Protein AF-A0A961B075-F1 (afdb_monomer_lite)

Radius of gyration: 31.81 Å; chains: 1; bounding box: 56×93×74 Å

Sequence (234 aa):
MLAILAPRIAFAIPAALDPLTVLEKNCVSCHNAKDHKGDVVLDRAPVAVETPKAIVEAISGAEPEMPKDRAPLSAAEVAALAAWVKDGAKIPAGRVLEDRHVPGLDWWSLKPIPTQQGMVPDPTL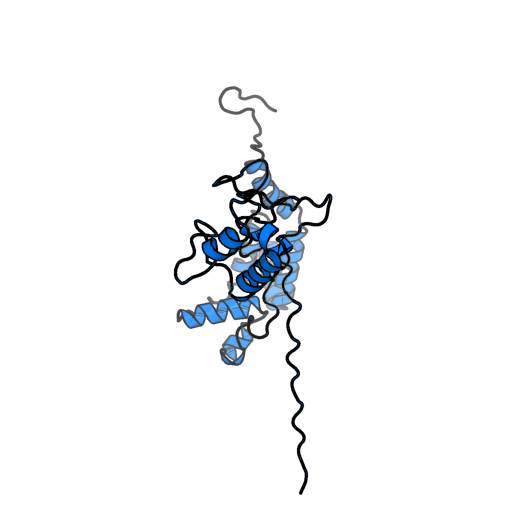FNETEKGWVRNEIDAFILAKLKEKGLKPSPEAKPRVLARRLFFDLTGLPPSPERLAAFEKARAADPEGAYRALVEELLESPGYGEHWARHWLDVARYGETHGYDKDKPR

Structure (mmCIF, N/CA/C/O backbone):
data_AF-A0A961B075-F1
#
_entry.id   AF-A0A961B075-F1
#
loop_
_atom_site.group_PDB
_atom_site.id
_atom_site.type_symbol
_atom_site.label_atom_id
_atom_site.label_alt_id
_atom_site.label_comp_id
_atom_site.label_asym_id
_atom_site.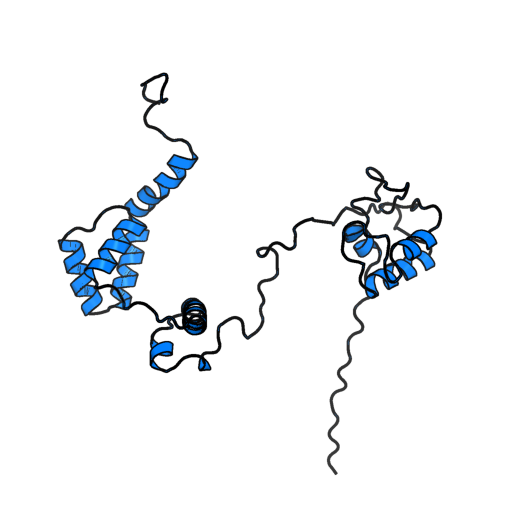label_entity_id
_atom_site.label_seq_id
_atom_site.pdbx_PDB_ins_code
_atom_site.Cartn_x
_atom_site.Cartn_y
_atom_site.Cartn_z
_atom_site.occupancy
_atom_site.B_iso_or_equiv
_atom_site.auth_seq_id
_atom_site.auth_comp_id
_atom_site.auth_asym_id
_atom_site.auth_atom_id
_atom_site.pdbx_PDB_model_num
ATOM 1 N N . MET A 1 1 ? 3.366 -53.362 25.417 1.00 40.59 1 MET A N 1
ATOM 2 C CA . MET A 1 1 ? 2.356 -52.281 25.409 1.00 40.59 1 MET A CA 1
ATOM 3 C C . MET A 1 1 ? 3.087 -50.973 25.650 1.00 40.59 1 MET A C 1
ATOM 5 O O . MET A 1 1 ? 3.620 -50.804 26.737 1.00 40.59 1 MET A O 1
ATOM 9 N N . LEU A 1 2 ? 3.191 -50.104 24.642 1.00 35.50 2 LEU A N 1
ATOM 10 C CA . LEU A 1 2 ? 3.838 -48.797 24.779 1.00 35.50 2 LEU A CA 1
ATOM 11 C C . LEU A 1 2 ? 2.734 -47.743 24.933 1.00 35.50 2 LEU A C 1
ATOM 13 O O . LEU A 1 2 ? 1.942 -47.550 24.013 1.00 35.50 2 LEU A O 1
ATOM 17 N N . ALA A 1 3 ? 2.624 -47.127 26.110 1.00 37.16 3 ALA A N 1
ATOM 18 C CA . ALA A 1 3 ? 1.585 -46.139 26.382 1.00 37.16 3 ALA A CA 1
ATOM 19 C C . ALA A 1 3 ? 2.000 -44.771 25.822 1.00 37.16 3 ALA A C 1
ATOM 21 O O . ALA A 1 3 ? 2.900 -44.122 26.353 1.00 37.16 3 ALA A O 1
ATOM 22 N N . ILE A 1 4 ? 1.339 -44.332 24.750 1.00 40.78 4 ILE A N 1
ATOM 23 C CA . ILE A 1 4 ? 1.519 -42.988 24.194 1.00 40.78 4 ILE A CA 1
ATOM 24 C C . ILE A 1 4 ? 0.755 -42.005 25.088 1.00 40.78 4 ILE A C 1
ATOM 26 O O . ILE A 1 4 ? -0.468 -41.899 25.006 1.00 40.78 4 ILE A O 1
ATOM 30 N N . LEU A 1 5 ? 1.473 -41.282 25.951 1.00 42.19 5 LEU A N 1
ATOM 31 C CA . LEU A 1 5 ? 0.917 -40.120 26.644 1.00 42.19 5 LEU A CA 1
ATOM 32 C C . LEU A 1 5 ? 0.761 -38.970 25.646 1.00 42.19 5 LEU A C 1
ATOM 34 O O . LEU A 1 5 ? 1.733 -38.305 25.291 1.00 42.19 5 LEU A O 1
ATOM 38 N N . ALA A 1 6 ? -0.473 -38.722 25.209 1.00 34.22 6 ALA A N 1
ATOM 39 C CA . ALA A 1 6 ? -0.805 -37.498 24.493 1.00 34.22 6 ALA A CA 1
ATOM 40 C C . ALA A 1 6 ? -0.576 -36.280 25.413 1.00 34.22 6 ALA A C 1
ATOM 42 O O . ALA A 1 6 ? -0.986 -36.317 26.581 1.00 34.22 6 ALA A O 1
ATOM 43 N N . PRO A 1 7 ? 0.051 -35.193 24.927 1.00 37.66 7 PRO A N 1
ATOM 44 C CA . PRO A 1 7 ? 0.238 -33.997 25.731 1.00 37.66 7 PRO A CA 1
ATOM 45 C C . PRO A 1 7 ? -1.126 -33.373 26.036 1.00 37.66 7 PRO A C 1
ATOM 47 O O . PRO A 1 7 ? -1.906 -33.071 25.131 1.00 37.66 7 PRO A O 1
ATOM 50 N N . ARG A 1 8 ? -1.416 -33.146 27.321 1.00 38.81 8 ARG A N 1
ATOM 51 C CA . ARG A 1 8 ? -2.551 -32.308 27.717 1.00 38.81 8 ARG A CA 1
ATOM 52 C C . ARG A 1 8 ? -2.262 -30.879 27.270 1.00 38.81 8 ARG A C 1
ATOM 54 O O . ARG A 1 8 ? -1.499 -30.175 27.926 1.00 38.81 8 ARG A O 1
ATOM 61 N N . ILE A 1 9 ? -2.892 -30.458 26.175 1.00 38.84 9 ILE A N 1
ATOM 62 C CA . ILE A 1 9 ? -2.972 -29.048 25.793 1.00 38.84 9 ILE A CA 1
ATOM 63 C C . ILE A 1 9 ? -3.778 -28.345 26.886 1.00 38.84 9 ILE A C 1
ATOM 65 O O . ILE A 1 9 ? -5.008 -28.395 26.911 1.00 38.84 9 ILE A O 1
ATOM 69 N N . ALA A 1 10 ? -3.070 -27.733 27.830 1.00 37.66 10 ALA A N 1
ATOM 70 C CA . ALA A 1 10 ? -3.670 -26.818 28.778 1.00 37.66 10 ALA A CA 1
ATOM 71 C C . ALA A 1 10 ? -4.045 -25.549 28.010 1.00 37.66 10 ALA A C 1
ATOM 73 O O . ALA A 1 10 ? -3.188 -24.716 27.718 1.00 37.66 10 ALA A O 1
ATOM 74 N N . PHE A 1 11 ? -5.327 -25.408 27.668 1.00 35.66 11 PHE A N 1
ATOM 75 C CA . PHE A 1 11 ? -5.865 -24.108 27.290 1.00 35.66 11 PHE A CA 1
ATOM 76 C C . PHE A 1 11 ? -5.657 -23.170 28.477 1.00 35.66 11 PHE A C 1
ATOM 78 O O . PHE A 1 11 ? -6.286 -23.336 29.524 1.00 35.66 11 PHE A O 1
ATOM 85 N N . ALA A 1 12 ? -4.741 -22.214 28.327 1.00 36.47 12 ALA A N 1
ATOM 86 C CA . ALA A 1 12 ? -4.611 -21.128 29.279 1.00 36.47 12 ALA A CA 1
ATOM 87 C C . ALA A 1 12 ? -5.961 -20.408 29.336 1.00 36.47 12 ALA A C 1
ATOM 89 O O . ALA A 1 12 ? -6.460 -19.942 28.310 1.00 36.47 12 ALA A O 1
ATOM 90 N N . ILE A 1 13 ? -6.559 -20.346 30.528 1.00 38.72 13 ILE A N 1
ATOM 91 C CA . ILE A 1 13 ? -7.738 -19.512 30.759 1.00 38.72 13 ILE A CA 1
ATOM 92 C C . ILE A 1 13 ? -7.307 -18.084 30.393 1.00 38.72 13 ILE A C 1
ATOM 94 O O . ILE A 1 13 ? -6.326 -17.608 30.975 1.00 38.72 13 ILE A O 1
ATOM 98 N N . PRO A 1 14 ? -7.954 -17.416 29.418 1.00 46.53 14 PRO A N 1
ATOM 99 C CA . PRO A 1 14 ? -7.592 -16.048 29.082 1.00 46.53 14 PRO A CA 1
ATOM 100 C C . PRO A 1 14 ? -7.738 -15.192 30.340 1.00 46.53 14 PRO A C 1
ATOM 102 O O . PRO A 1 14 ? -8.704 -15.351 31.090 1.00 46.53 14 PRO A O 1
ATOM 105 N N . ALA A 1 15 ? -6.762 -14.315 30.587 1.00 56.81 15 ALA A N 1
ATOM 106 C CA . ALA A 1 15 ? -6.818 -13.399 31.719 1.00 56.81 15 ALA A CA 1
ATOM 107 C C . ALA A 1 15 ? -8.167 -12.666 31.708 1.00 56.81 15 ALA A C 1
ATOM 109 O O . ALA A 1 15 ? -8.611 -12.215 30.649 1.00 56.81 15 ALA A O 1
ATOM 110 N N . ALA A 1 16 ? -8.829 -12.598 32.867 1.00 66.31 16 ALA A N 1
ATOM 111 C CA . ALA A 1 16 ? -10.152 -11.995 32.972 1.00 66.31 16 ALA A CA 1
ATOM 112 C C . ALA A 1 16 ? -10.123 -10.575 32.386 1.00 66.31 16 ALA A C 1
ATOM 114 O O . ALA A 1 16 ? -9.251 -9.779 32.740 1.00 66.31 16 ALA A O 1
ATOM 115 N N . LEU A 1 17 ? -11.047 -10.285 31.465 1.00 85.12 17 LEU A N 1
ATOM 116 C CA . LEU A 1 17 ? -11.136 -8.977 30.819 1.00 85.12 17 LEU A CA 1
ATOM 117 C C . LEU A 1 17 ? -11.321 -7.893 31.885 1.00 85.12 17 LEU A C 1
ATOM 119 O O . LEU A 1 17 ? -12.217 -8.000 32.720 1.00 85.12 17 LEU A O 1
ATOM 123 N N . ASP A 1 18 ? -10.487 -6.852 31.844 1.00 91.88 18 ASP A N 1
ATOM 124 C CA . ASP A 1 18 ? -10.630 -5.705 32.741 1.00 91.88 18 ASP A CA 1
ATOM 125 C C . ASP A 1 18 ? -11.941 -4.961 32.420 1.00 91.88 18 ASP A C 1
ATOM 127 O O . ASP A 1 18 ? -12.049 -4.383 31.331 1.00 91.88 18 ASP A O 1
ATOM 131 N N . PRO A 1 19 ? -12.923 -4.924 33.340 1.00 93.88 19 PRO A N 1
ATOM 132 C CA . PRO A 1 19 ? -14.201 -4.257 33.109 1.00 93.88 19 PRO A CA 1
ATOM 133 C C . PRO A 1 19 ? -14.028 -2.758 32.838 1.00 93.88 19 PRO A C 1
ATOM 135 O O . PRO A 1 19 ? -14.792 -2.190 32.062 1.00 93.88 19 PRO A O 1
ATOM 138 N N . LEU A 1 20 ? -13.002 -2.112 33.405 1.00 94.62 20 LEU A N 1
ATOM 139 C CA . LEU A 1 20 ? -12.764 -0.683 33.197 1.00 94.62 20 LEU A CA 1
ATOM 140 C C . LEU A 1 20 ? -12.276 -0.406 31.768 1.00 94.62 20 LEU A C 1
ATOM 142 O O . LEU A 1 20 ? -12.746 0.535 31.137 1.00 94.62 20 LEU A O 1
ATOM 146 N N . THR A 1 21 ? -11.436 -1.278 31.207 1.00 93.38 21 THR A N 1
ATOM 147 C CA . THR A 1 21 ? -11.068 -1.253 29.781 1.00 93.38 21 THR A CA 1
ATOM 148 C C . THR A 1 21 ? -12.278 -1.486 28.859 1.00 93.38 21 THR A C 1
ATOM 150 O O . THR A 1 21 ? -12.326 -0.917 27.766 1.00 93.38 21 THR A O 1
ATOM 153 N N . VAL A 1 22 ? -13.269 -2.291 29.268 1.00 93.94 22 VAL A N 1
ATOM 154 C CA . VAL A 1 22 ? -14.526 -2.454 28.505 1.00 93.94 22 VAL A CA 1
ATOM 155 C C . VAL A 1 22 ? -15.334 -1.152 28.518 1.00 93.94 22 VAL A C 1
ATOM 157 O O . VAL A 1 22 ? -15.780 -0.714 27.458 1.00 93.94 22 VAL A O 1
ATOM 160 N N . LEU A 1 23 ? -15.462 -0.488 29.675 1.00 94.62 23 LEU A N 1
ATOM 161 C CA . LEU A 1 23 ? -16.125 0.819 29.786 1.00 94.62 23 LEU A CA 1
ATOM 162 C C . LEU A 1 23 ? -15.437 1.889 28.922 1.00 94.62 23 LEU A C 1
ATOM 164 O O . LEU A 1 23 ? -16.114 2.572 28.155 1.00 94.62 23 LEU A O 1
ATOM 168 N N . GLU A 1 24 ? -14.107 2.003 28.996 1.00 93.50 24 GLU A N 1
ATOM 169 C CA . GLU A 1 24 ? -13.304 2.962 28.215 1.00 93.50 24 GLU A CA 1
ATOM 170 C C . GLU A 1 24 ? -13.517 2.822 26.697 1.00 93.50 24 GLU A C 1
ATOM 172 O O . GLU A 1 24 ? -13.561 3.821 25.987 1.00 93.50 24 GLU A O 1
ATOM 177 N N . LYS A 1 25 ? -13.674 1.595 26.181 1.00 90.88 25 LYS A N 1
ATOM 178 C CA . LYS A 1 25 ? -13.873 1.330 24.741 1.00 90.88 25 LYS A CA 1
ATOM 179 C C . LYS A 1 25 ? -15.322 1.464 24.276 1.00 90.88 25 LYS A C 1
ATOM 181 O O . LYS A 1 25 ? -15.576 1.851 23.132 1.00 90.88 25 LYS A O 1
ATOM 186 N N . ASN A 1 26 ? -16.268 1.064 25.124 1.00 92.50 26 ASN A N 1
ATOM 187 C CA . ASN A 1 26 ? -17.645 0.812 24.705 1.00 92.50 26 ASN A CA 1
ATOM 188 C C . ASN A 1 26 ? -18.666 1.792 25.297 1.00 92.50 26 ASN A C 1
ATOM 190 O O . ASN A 1 26 ? -19.738 1.941 24.716 1.00 92.50 26 ASN A O 1
ATOM 194 N N . CYS A 1 27 ? -18.351 2.490 26.389 1.00 93.19 27 CYS A N 1
ATOM 195 C CA . CYS A 1 27 ? -19.331 3.276 27.144 1.00 93.19 27 CYS A CA 1
ATOM 196 C C . CYS A 1 27 ? -18.928 4.747 27.348 1.00 93.19 27 CYS A C 1
ATOM 198 O O . CYS A 1 27 ? -19.776 5.631 27.223 1.00 93.19 27 CYS A O 1
ATOM 200 N N . VAL A 1 28 ? -17.654 5.024 27.652 1.00 94.62 28 VAL A N 1
ATOM 201 C CA . VAL A 1 28 ? -17.194 6.358 28.091 1.00 94.62 28 VAL A CA 1
ATOM 202 C C . VAL A 1 28 ? -17.427 7.449 27.038 1.00 94.62 28 VAL A C 1
ATOM 204 O O . VAL A 1 28 ? -17.738 8.572 27.421 1.00 94.62 28 VAL A O 1
ATOM 207 N N . SER A 1 29 ? -17.430 7.134 25.740 1.00 91.69 29 SER A N 1
ATOM 208 C CA . SER A 1 29 ? -17.766 8.077 24.657 1.00 91.69 29 SER A CA 1
ATOM 209 C C . SER A 1 29 ? -19.137 8.765 24.783 1.00 91.69 29 SER A C 1
ATOM 211 O O . SER A 1 29 ? -19.362 9.801 24.164 1.00 91.69 29 SER A O 1
ATOM 213 N N . CYS A 1 30 ? -20.084 8.187 25.532 1.00 92.88 30 CYS A N 1
ATOM 214 C CA . CYS A 1 30 ? -21.467 8.678 25.672 1.00 92.88 30 CYS A CA 1
ATOM 215 C C . CYS A 1 30 ? -21.998 8.687 27.116 1.00 92.88 30 CYS A C 1
ATOM 217 O O . CYS A 1 30 ? -23.134 9.107 27.339 1.00 92.88 30 CYS A O 1
ATOM 219 N N . HIS A 1 31 ? -21.203 8.193 28.067 1.00 94.31 31 HIS A N 1
ATOM 220 C CA . HIS A 1 31 ? -21.554 8.063 29.481 1.00 94.31 31 HIS A CA 1
ATOM 221 C C . HIS A 1 31 ? -20.410 8.574 30.367 1.00 94.31 31 HIS A C 1
ATOM 223 O O . HIS A 1 31 ? -19.833 7.846 31.177 1.00 94.31 31 HIS A O 1
ATOM 229 N N . ASN A 1 32 ? -20.046 9.838 30.175 1.00 93.75 32 ASN A N 1
ATOM 230 C CA . ASN A 1 32 ? -19.016 10.553 30.926 1.00 93.75 32 ASN A CA 1
ATOM 231 C C . ASN A 1 32 ? -19.589 11.857 31.504 1.00 93.75 32 ASN A C 1
ATOM 233 O O . ASN A 1 32 ? -20.681 12.281 31.141 1.00 93.75 32 ASN A O 1
ATOM 237 N N . ALA A 1 33 ? -18.858 12.545 32.383 1.00 93.31 33 ALA A N 1
ATOM 238 C CA . ALA A 1 33 ? -19.400 13.750 33.027 1.00 93.31 33 ALA A CA 1
ATOM 239 C C . ALA A 1 33 ? -19.676 14.947 32.084 1.00 93.31 33 ALA A C 1
ATOM 241 O O . ALA A 1 33 ? -20.296 15.915 32.519 1.00 93.31 33 ALA A O 1
ATOM 242 N N . LYS A 1 34 ? -19.222 14.923 30.820 1.00 92.44 34 LYS A N 1
ATOM 243 C CA . LYS A 1 34 ? -19.530 15.952 29.805 1.00 92.44 34 LYS A CA 1
ATOM 244 C C . LYS A 1 34 ? -20.709 15.551 28.914 1.00 92.44 34 LYS A C 1
ATOM 246 O O . LYS A 1 34 ? -21.584 16.376 28.685 1.00 92.44 34 LYS A O 1
ATOM 251 N N . ASP A 1 35 ? -20.725 14.308 28.435 1.00 89.69 35 ASP A N 1
ATOM 252 C CA . ASP A 1 35 ? -21.813 13.701 27.655 1.00 89.69 35 ASP A CA 1
ATOM 253 C C . ASP A 1 35 ? -22.345 12.490 28.437 1.00 89.69 35 ASP A C 1
ATOM 255 O O . ASP A 1 35 ? -21.719 11.430 28.446 1.00 89.69 35 ASP A O 1
ATOM 259 N N . HIS A 1 36 ? -23.450 12.694 29.158 1.00 91.56 36 HIS A N 1
ATOM 260 C CA . HIS A 1 36 ? -24.060 11.755 30.109 1.00 91.56 36 HIS A CA 1
ATOM 261 C C . HIS A 1 36 ? -25.434 11.298 29.607 1.00 91.56 36 HIS A C 1
ATOM 263 O O . HIS A 1 36 ? -26.477 11.626 30.173 1.00 91.56 36 HIS A O 1
ATOM 269 N N . LYS A 1 37 ? -25.459 10.568 28.486 1.00 90.62 37 LYS A N 1
ATOM 270 C CA . LYS A 1 37 ? -26.718 10.146 27.856 1.00 90.62 37 LYS A CA 1
ATOM 271 C C . LYS A 1 37 ? -27.514 9.239 28.794 1.00 90.62 37 LYS A C 1
ATOM 273 O O . LYS A 1 37 ? -26.961 8.306 29.373 1.00 90.62 37 LYS A O 1
ATOM 278 N N . GLY A 1 38 ? -28.812 9.519 28.929 1.00 88.62 38 GLY A N 1
ATOM 279 C CA . GLY A 1 38 ? -29.700 8.809 29.857 1.00 88.62 38 GLY A CA 1
ATOM 280 C C . GLY A 1 38 ? -29.372 9.039 31.337 1.00 88.62 38 GLY A C 1
ATOM 281 O O . GLY A 1 38 ? -29.648 8.160 32.141 1.00 88.62 38 GLY A O 1
ATOM 282 N N . ASP A 1 39 ? -28.736 10.166 31.677 1.00 92.00 39 ASP A N 1
ATOM 283 C CA . ASP A 1 39 ? -28.299 10.528 33.037 1.00 92.00 39 ASP A CA 1
ATOM 284 C C . ASP A 1 39 ? -27.291 9.540 33.664 1.00 92.00 39 ASP A C 1
ATOM 286 O O . ASP A 1 39 ? -27.128 9.458 34.883 1.00 92.00 39 ASP A O 1
ATOM 290 N N . VAL A 1 40 ? -26.564 8.808 32.810 1.00 94.06 40 VAL A N 1
ATOM 291 C CA . VAL A 1 40 ? -25.576 7.795 33.199 1.00 94.06 40 VAL A CA 1
ATOM 292 C C . VAL A 1 40 ? -24.141 8.317 33.046 1.00 94.06 40 VAL A C 1
ATOM 294 O O . VAL A 1 40 ? -23.723 8.722 31.958 1.00 94.06 40 VAL A O 1
ATOM 297 N N . VAL A 1 41 ? -23.362 8.246 34.133 1.00 94.75 41 VAL A N 1
ATOM 298 C CA . VAL A 1 41 ? -21.937 8.620 34.204 1.00 94.75 41 VAL A CA 1
ATOM 299 C C . VAL A 1 41 ? -21.114 7.428 34.692 1.00 94.75 41 VAL A C 1
ATOM 301 O O . VAL A 1 41 ? -21.194 7.035 35.856 1.00 94.75 41 VAL A O 1
ATOM 304 N N . LEU A 1 42 ? -20.294 6.874 33.800 1.00 94.94 42 LEU A N 1
ATOM 305 C CA . LEU A 1 42 ? -19.468 5.680 34.018 1.00 94.94 42 LEU A CA 1
ATOM 306 C C . LEU A 1 42 ? -17.960 5.996 34.029 1.00 94.94 42 LEU A C 1
ATOM 308 O O . LEU A 1 42 ? -17.151 5.093 34.220 1.00 94.94 42 LEU A O 1
ATOM 312 N N . ASP A 1 43 ? -17.559 7.256 33.820 1.00 94.81 43 ASP A N 1
ATOM 313 C CA . ASP A 1 43 ? -16.151 7.653 33.668 1.00 94.81 43 ASP A CA 1
ATOM 314 C C . ASP A 1 43 ? -15.398 7.889 34.990 1.00 94.81 43 ASP A C 1
ATOM 316 O O . ASP A 1 43 ? -14.195 8.138 34.970 1.00 94.81 43 ASP A O 1
ATOM 320 N N . ARG A 1 44 ? -16.065 7.844 36.148 1.00 93.31 44 ARG A N 1
ATOM 321 C CA . ARG A 1 44 ? -15.472 8.194 37.452 1.00 93.31 44 ARG A CA 1
ATOM 322 C C . ARG A 1 44 ? -16.220 7.576 38.629 1.00 93.31 44 ARG A C 1
ATOM 324 O O . ARG A 1 44 ? -17.366 7.161 38.500 1.00 93.31 44 ARG A O 1
ATOM 331 N N . ALA A 1 45 ? -15.579 7.567 39.796 1.00 90.81 45 ALA A N 1
ATOM 332 C CA . ALA A 1 45 ? -16.233 7.250 41.064 1.00 90.81 45 ALA A CA 1
ATOM 333 C C . ALA A 1 45 ? -16.870 8.505 41.714 1.00 90.81 45 ALA A C 1
ATOM 335 O O . ALA A 1 45 ? -16.231 9.560 41.708 1.00 90.81 45 ALA A O 1
ATOM 336 N N . PRO A 1 46 ? -18.053 8.392 42.353 1.00 89.75 46 PRO A N 1
ATOM 337 C CA . PRO A 1 46 ? -18.985 7.271 42.243 1.00 89.75 46 PRO A CA 1
ATOM 338 C C . PRO A 1 46 ? -19.612 7.223 40.842 1.00 89.75 46 PRO A C 1
ATOM 340 O O . PRO A 1 46 ? -19.844 8.259 40.224 1.00 89.75 46 PRO A O 1
ATOM 343 N N . VAL A 1 47 ? -19.905 6.012 40.369 1.00 90.94 47 VAL A N 1
ATOM 344 C CA . VAL A 1 47 ? -20.671 5.799 39.136 1.00 90.94 47 VAL A CA 1
ATOM 345 C C . VAL A 1 47 ? -22.095 6.323 39.348 1.00 90.94 47 VAL A C 1
ATOM 347 O O . VAL A 1 47 ? -22.733 5.952 40.335 1.00 90.94 47 VAL A O 1
ATOM 350 N N . ALA A 1 48 ? -22.595 7.165 38.441 1.00 90.44 48 ALA A N 1
ATOM 351 C CA . ALA A 1 48 ? -23.968 7.665 38.489 1.00 90.44 48 ALA A CA 1
ATOM 352 C C . ALA A 1 48 ? -24.844 6.851 37.530 1.00 90.44 48 ALA A C 1
ATOM 354 O O . ALA A 1 48 ? -24.671 6.914 36.315 1.00 90.44 48 ALA A O 1
ATOM 355 N N . VAL A 1 49 ? -25.750 6.061 38.101 1.00 87.19 49 VAL A N 1
ATOM 356 C CA . VAL A 1 49 ? -26.765 5.235 37.431 1.00 87.19 49 VAL A CA 1
ATOM 357 C C . VAL A 1 49 ? -27.949 5.080 38.383 1.00 87.19 49 VAL A C 1
ATOM 359 O O . VAL A 1 49 ? -27.746 5.094 39.597 1.00 87.19 49 VAL A O 1
ATOM 362 N N . GLU A 1 50 ? -29.164 4.877 37.865 1.00 82.38 50 GLU A N 1
ATOM 363 C CA . GLU A 1 50 ? -30.344 4.608 38.707 1.00 82.38 50 GLU A CA 1
ATOM 364 C C . GLU A 1 50 ? -30.131 3.360 39.582 1.00 82.38 50 GLU A C 1
ATOM 366 O O . GLU A 1 50 ? -30.302 3.397 40.800 1.00 82.38 50 GLU A O 1
ATOM 371 N N . THR A 1 51 ? -29.662 2.265 38.973 1.00 85.00 51 THR A N 1
ATOM 372 C CA . THR A 1 51 ? -29.096 1.123 39.698 1.00 85.00 51 THR A CA 1
ATOM 373 C C . THR A 1 51 ? -27.888 0.558 38.942 1.00 85.00 51 THR A C 1
ATOM 375 O O . THR A 1 51 ? -27.898 0.530 37.711 1.00 85.00 51 THR A O 1
ATOM 378 N N . PRO A 1 52 ? -26.864 0.013 39.629 1.00 83.94 52 PRO A N 1
ATOM 379 C CA . PRO A 1 52 ? -25.782 -0.719 38.964 1.00 83.94 52 PRO A CA 1
ATOM 380 C C . PRO A 1 52 ? -26.273 -1.905 38.116 1.00 83.94 52 PRO A C 1
ATOM 382 O O . PRO A 1 52 ? -25.639 -2.260 37.127 1.00 83.94 52 PRO A O 1
ATOM 385 N N . LYS A 1 53 ? -27.422 -2.499 38.472 1.00 88.56 53 LYS A N 1
ATOM 386 C CA . LYS A 1 53 ? -28.049 -3.607 37.737 1.00 88.56 53 LYS A CA 1
ATOM 387 C C . LYS A 1 53 ? -28.536 -3.190 36.344 1.00 88.56 53 LYS A C 1
ATOM 389 O O . LYS A 1 53 ? -28.370 -3.978 35.416 1.00 88.56 53 LYS A O 1
ATOM 394 N N . ALA A 1 54 ? -29.015 -1.954 36.183 1.00 89.44 54 ALA A N 1
ATOM 395 C CA . ALA A 1 54 ? -29.468 -1.421 34.895 1.00 89.44 54 ALA A CA 1
ATOM 396 C C . ALA A 1 54 ? -28.365 -1.450 33.816 1.00 89.44 54 ALA A C 1
ATOM 398 O O . ALA A 1 54 ? -28.658 -1.669 32.645 1.00 89.44 54 ALA A O 1
ATOM 399 N N . ILE A 1 55 ? -27.086 -1.326 34.208 1.00 91.25 55 ILE A N 1
ATOM 400 C CA . ILE A 1 55 ? -25.942 -1.473 33.288 1.00 91.25 55 ILE A CA 1
ATOM 401 C C . ILE A 1 55 ? -25.938 -2.868 32.652 1.00 91.25 55 ILE A C 1
ATOM 403 O O . ILE A 1 55 ? -25.741 -2.995 31.448 1.00 91.25 55 ILE A O 1
ATOM 407 N N . VAL A 1 56 ? -26.157 -3.916 33.455 1.00 93.8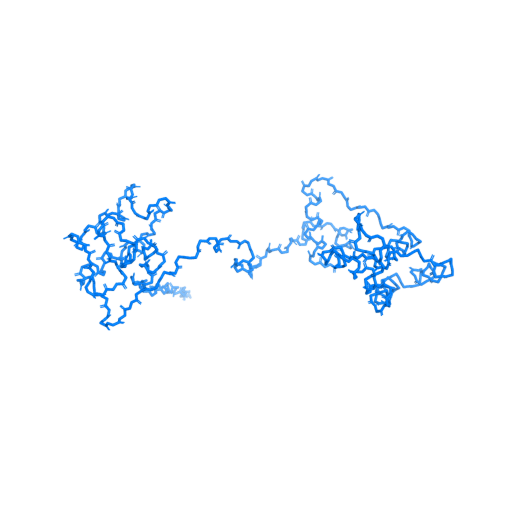8 56 VAL A N 1
ATOM 408 C CA . VAL A 1 56 ? -26.166 -5.309 32.981 1.00 93.88 56 VAL A CA 1
ATOM 409 C C . VAL A 1 56 ? -27.398 -5.578 32.123 1.00 93.88 56 VAL A C 1
ATOM 411 O O . VAL A 1 56 ? -27.294 -6.282 31.124 1.00 93.88 56 VAL A O 1
ATOM 414 N N . GLU A 1 57 ? -28.547 -5.010 32.487 1.00 93.50 57 GLU A N 1
ATOM 415 C CA . GLU A 1 57 ? -29.801 -5.159 31.741 1.00 93.50 57 GLU A CA 1
ATOM 416 C C . GLU A 1 57 ? -29.708 -4.523 30.348 1.00 93.50 57 GLU A C 1
ATOM 418 O O . GLU A 1 57 ? -30.050 -5.182 29.372 1.00 93.50 57 GLU A O 1
ATOM 423 N N . ALA A 1 58 ? -29.134 -3.322 30.230 1.00 92.88 58 ALA A N 1
ATOM 424 C CA . ALA A 1 58 ? -28.973 -2.633 28.948 1.00 92.88 58 ALA A CA 1
ATOM 425 C C . ALA A 1 58 ? -28.021 -3.345 27.961 1.00 92.88 58 ALA A C 1
ATOM 427 O O . ALA A 1 58 ? -28.189 -3.207 26.752 1.00 92.88 58 ALA A O 1
ATOM 428 N N . ILE A 1 59 ? -27.022 -4.095 28.447 1.00 95.00 59 ILE A N 1
ATOM 429 C CA . ILE A 1 59 ? -26.016 -4.783 27.604 1.00 95.00 59 ILE A CA 1
ATOM 430 C C . ILE A 1 59 ? -26.303 -6.275 27.368 1.00 95.00 59 ILE A C 1
ATOM 432 O O . ILE A 1 59 ? -25.508 -6.948 26.711 1.00 95.00 59 ILE A O 1
ATOM 436 N N . SER A 1 60 ? -27.384 -6.816 27.936 1.00 91.50 60 SER A N 1
ATOM 437 C CA . SER A 1 60 ? -27.693 -8.253 27.910 1.00 91.50 60 SER A CA 1
ATOM 438 C C . SER A 1 60 ? -28.980 -8.557 27.145 1.00 91.50 60 SER A C 1
ATOM 440 O O . SER A 1 60 ? -29.870 -7.724 27.033 1.00 91.50 60 SER A O 1
ATOM 442 N N . GLY A 1 61 ? -29.115 -9.801 26.683 1.00 89.56 61 GLY A N 1
ATOM 443 C CA . GLY A 1 61 ? -30.311 -10.294 25.994 1.00 89.56 61 GLY A CA 1
ATOM 444 C C . GLY A 1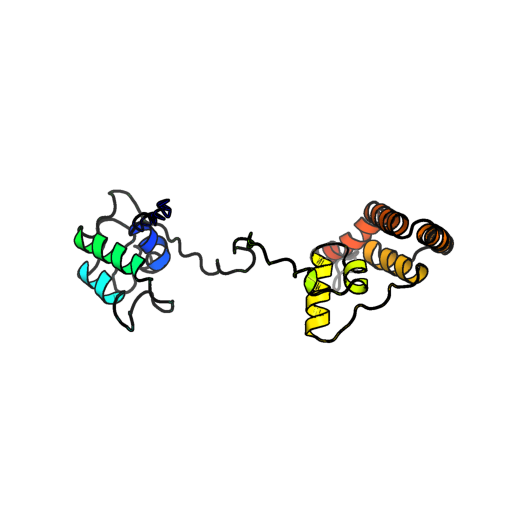 61 ? -30.054 -10.624 24.525 1.00 89.56 61 GLY A C 1
ATOM 445 O O . GLY A 1 61 ? -28.911 -10.651 24.075 1.00 89.56 61 GLY A O 1
ATOM 446 N N . ALA A 1 62 ? -31.127 -10.930 23.792 1.00 84.56 62 ALA A N 1
ATOM 447 C CA . ALA A 1 62 ? -31.057 -11.200 22.353 1.00 84.56 62 ALA A CA 1
ATOM 448 C C . ALA A 1 62 ? -30.906 -9.908 21.527 1.00 84.56 62 ALA A C 1
ATOM 450 O O . ALA A 1 62 ? -30.214 -9.906 20.513 1.00 84.56 62 ALA A O 1
ATOM 451 N N . GLU A 1 63 ? -31.517 -8.818 21.996 1.00 86.94 63 GLU A N 1
ATOM 452 C CA . GLU A 1 63 ? -31.454 -7.477 21.412 1.00 86.94 63 GLU A CA 1
ATOM 453 C C . GLU A 1 63 ? -31.102 -6.479 22.533 1.00 86.94 63 GLU A C 1
ATOM 455 O O . GLU A 1 63 ? -32.002 -5.914 23.152 1.00 86.94 63 GLU A O 1
ATOM 460 N N . PRO A 1 64 ? -29.811 -6.325 22.888 1.00 92.69 64 PRO A N 1
ATOM 461 C CA . PRO A 1 64 ? -29.398 -5.391 23.932 1.00 92.69 64 PRO A CA 1
ATOM 462 C C . PRO A 1 64 ? -29.516 -3.937 23.455 1.00 92.69 64 PRO A C 1
ATOM 464 O O . PRO A 1 64 ? -29.186 -3.613 22.314 1.00 92.69 64 PRO A O 1
ATOM 467 N N . GLU A 1 65 ? -29.940 -3.046 24.350 1.00 92.81 65 GLU A N 1
ATOM 468 C CA . GLU A 1 65 ? -30.093 -1.609 24.075 1.00 92.81 65 GLU A CA 1
ATOM 469 C C . GLU A 1 65 ? -28.745 -0.881 23.936 1.00 92.81 65 GLU A C 1
ATOM 471 O O . GLU A 1 65 ? -28.653 0.165 23.284 1.00 92.81 65 GLU A O 1
ATOM 476 N N . MET A 1 66 ? -27.692 -1.427 24.555 1.00 92.62 66 MET A N 1
ATOM 477 C CA . MET A 1 66 ? -26.344 -0.869 24.578 1.00 92.62 66 MET A CA 1
ATOM 478 C C . MET A 1 66 ? -25.280 -1.896 24.145 1.00 92.62 66 MET A C 1
ATOM 480 O O . MET A 1 66 ? -25.341 -3.055 24.554 1.00 92.62 66 MET A O 1
ATOM 484 N N . PRO A 1 67 ? -24.250 -1.475 23.381 1.00 92.38 67 PRO A N 1
ATOM 485 C CA . PRO A 1 67 ? -23.948 -0.095 23.000 1.00 92.38 67 PRO A CA 1
ATOM 486 C C . PRO A 1 67 ? -24.781 0.368 21.795 1.00 92.38 67 PRO A C 1
ATOM 488 O O . PRO A 1 67 ? -24.786 -0.276 20.748 1.00 92.38 67 PRO A O 1
ATOM 491 N N . LYS A 1 68 ? -25.442 1.524 21.927 1.00 87.94 68 LYS A N 1
ATOM 492 C CA . LYS A 1 68 ? -26.320 2.066 20.884 1.00 87.94 68 LYS A CA 1
ATOM 493 C C . LYS A 1 68 ? -25.586 2.282 19.550 1.00 87.94 68 LYS A C 1
ATOM 495 O O . LYS A 1 68 ? -24.428 2.709 19.534 1.00 87.94 68 LYS A O 1
ATOM 500 N N . ASP A 1 69 ? -26.288 1.983 18.454 1.00 84.75 69 ASP A N 1
ATOM 501 C CA . ASP A 1 69 ? -25.839 2.093 17.056 1.00 84.75 69 ASP A CA 1
ATOM 502 C C . ASP A 1 69 ? -24.530 1.327 16.743 1.00 84.75 69 ASP A C 1
ATOM 504 O O . ASP A 1 69 ? -23.805 1.652 15.800 1.00 84.75 69 ASP A O 1
ATOM 508 N N . ARG A 1 70 ? -24.212 0.291 17.535 1.00 84.19 70 ARG A N 1
ATOM 509 C CA . ARG A 1 70 ? -23.020 -0.560 17.395 1.00 84.19 70 ARG A CA 1
ATOM 510 C C . ARG A 1 70 ? -23.358 -2.038 17.598 1.00 84.19 70 ARG A C 1
ATOM 512 O O . ARG A 1 70 ? -24.467 -2.399 17.978 1.00 84.19 70 ARG A O 1
ATOM 519 N N . ALA A 1 71 ? -22.388 -2.905 17.310 1.00 88.81 71 ALA A N 1
ATOM 520 C CA . ALA A 1 71 ? -22.513 -4.331 17.584 1.00 88.81 71 ALA A CA 1
ATOM 521 C C . ALA A 1 71 ? -22.651 -4.594 19.103 1.00 88.81 71 ALA A C 1
ATOM 523 O O . ALA A 1 71 ? -21.975 -3.918 19.887 1.00 88.81 71 ALA A O 1
ATOM 524 N N . PRO A 1 72 ? -23.465 -5.586 19.516 1.00 93.94 72 PRO A N 1
ATOM 525 C CA . PRO A 1 72 ? -23.516 -6.062 20.895 1.00 93.94 72 PRO A CA 1
ATOM 526 C C . PRO A 1 72 ? -22.138 -6.418 21.461 1.00 93.94 72 PRO A C 1
ATOM 528 O O . PRO A 1 72 ? -21.259 -6.894 20.737 1.00 93.94 72 PRO A O 1
ATOM 531 N N . LEU A 1 73 ? -21.975 -6.246 22.775 1.00 93.69 73 LEU A N 1
ATOM 532 C CA . LEU A 1 73 ? -20.784 -6.714 23.485 1.00 93.69 73 LEU A CA 1
ATOM 533 C C . LEU A 1 73 ? -20.646 -8.238 23.385 1.00 93.69 73 LEU A C 1
ATOM 535 O O . LEU A 1 73 ? -21.632 -8.977 23.372 1.00 93.69 73 LEU A O 1
ATOM 539 N N . SER A 1 74 ? -19.406 -8.728 23.380 1.00 93.88 74 SER A N 1
ATOM 540 C CA . SER A 1 74 ? -19.161 -10.167 23.465 1.00 93.88 74 SER A CA 1
ATOM 541 C C . SER A 1 74 ? -19.603 -10.725 24.824 1.00 93.88 74 SER A C 1
ATOM 543 O O . SER A 1 74 ? -19.556 -10.042 25.849 1.00 93.88 74 SER A O 1
ATOM 545 N N . ALA A 1 75 ? -19.963 -12.012 24.870 1.00 92.88 75 ALA A N 1
ATOM 546 C CA . ALA A 1 75 ? -20.379 -12.671 26.113 1.00 92.88 75 ALA A CA 1
ATOM 547 C C . ALA A 1 75 ? -19.329 -12.565 27.243 1.00 92.88 75 ALA A C 1
ATOM 549 O O . ALA A 1 75 ? -19.686 -12.540 28.420 1.00 92.88 75 ALA A O 1
ATOM 550 N N . ALA A 1 76 ? -18.040 -12.466 26.896 1.00 93.12 76 ALA A N 1
ATOM 551 C CA . ALA A 1 76 ? -16.955 -12.277 27.856 1.00 93.12 76 ALA A CA 1
ATOM 552 C C . ALA A 1 76 ? -16.905 -10.844 28.425 1.00 93.12 76 ALA A C 1
ATOM 554 O O . ALA A 1 76 ? -16.652 -10.673 29.616 1.00 93.12 76 ALA A O 1
ATOM 555 N N . GLU A 1 77 ? -17.181 -9.822 27.610 1.00 94.88 77 GLU A N 1
ATOM 556 C CA . GLU A 1 77 ? -17.286 -8.424 28.058 1.00 94.88 77 GLU A CA 1
ATOM 557 C C . GLU A 1 77 ? -18.519 -8.211 28.945 1.00 94.88 77 GLU A C 1
ATOM 559 O O . GLU A 1 77 ? -18.407 -7.603 30.010 1.00 94.88 77 GLU A O 1
ATOM 564 N N . VAL A 1 78 ? -19.671 -8.778 28.563 1.00 95.19 78 VAL A N 1
ATOM 565 C CA . VAL A 1 78 ? -20.894 -8.760 29.386 1.00 95.19 78 VAL A CA 1
ATOM 566 C C . VAL A 1 78 ? -20.648 -9.442 30.735 1.00 95.19 78 VAL A C 1
ATOM 568 O O . VAL A 1 78 ? -20.997 -8.887 31.776 1.00 95.19 78 VAL A O 1
ATOM 571 N N . ALA A 1 79 ? -19.987 -10.605 30.750 1.00 94.62 79 ALA A N 1
ATOM 572 C CA . ALA A 1 79 ? -19.645 -11.305 31.989 1.00 94.62 79 ALA A CA 1
ATOM 573 C C . ALA A 1 79 ? -18.689 -10.497 32.889 1.00 94.62 79 ALA A C 1
ATOM 575 O O . ALA A 1 79 ? -18.876 -10.473 34.108 1.00 94.62 79 ALA A O 1
ATOM 576 N N . ALA A 1 80 ? -17.699 -9.807 32.311 1.00 95.25 80 ALA A N 1
ATOM 577 C CA . ALA A 1 80 ? -16.779 -8.945 33.055 1.00 95.25 80 ALA A CA 1
ATOM 578 C C . ALA A 1 80 ? -17.503 -7.748 33.699 1.00 95.25 80 ALA A C 1
ATOM 580 O O . ALA A 1 80 ? -17.316 -7.479 34.888 1.00 95.25 80 ALA A O 1
ATOM 581 N N . LEU A 1 81 ? -18.382 -7.071 32.951 1.00 95.44 81 LEU A N 1
ATOM 582 C CA . LEU A 1 81 ? -19.190 -5.965 33.474 1.00 95.44 81 LEU A CA 1
ATOM 583 C C . LEU A 1 81 ? -20.208 -6.434 34.526 1.00 95.44 81 LEU A C 1
ATOM 585 O O . LEU A 1 81 ? -20.374 -5.768 35.547 1.00 95.44 81 LEU A O 1
ATOM 589 N N . ALA A 1 82 ? -20.831 -7.601 34.347 1.00 95.12 82 ALA A N 1
ATOM 590 C CA . ALA A 1 82 ? -21.746 -8.177 35.334 1.00 95.12 82 ALA A CA 1
ATOM 591 C C . ALA A 1 82 ? -21.042 -8.538 36.657 1.00 95.12 82 ALA A C 1
ATOM 593 O O . ALA A 1 82 ? -21.588 -8.288 37.735 1.00 95.12 82 ALA A O 1
ATOM 594 N N . ALA A 1 83 ? -19.818 -9.074 36.596 1.00 94.56 83 ALA A N 1
ATOM 595 C CA . ALA A 1 83 ? -18.995 -9.316 37.781 1.00 94.56 83 ALA A CA 1
ATOM 596 C C . ALA A 1 83 ? -18.609 -8.000 38.483 1.00 94.56 83 ALA A C 1
ATOM 598 O O . ALA A 1 83 ? -18.777 -7.871 39.693 1.00 94.56 83 ALA A O 1
ATOM 599 N N . TRP A 1 84 ? -18.186 -6.988 37.723 1.00 95.00 84 TRP A N 1
ATOM 600 C CA . TRP A 1 84 ? -17.855 -5.660 38.248 1.00 95.00 84 TRP A CA 1
ATOM 601 C C . TRP A 1 84 ? -19.042 -4.957 38.926 1.00 95.00 84 TRP A C 1
ATOM 603 O O . TRP A 1 84 ? -18.890 -4.389 40.009 1.00 95.00 84 TRP A O 1
ATOM 613 N N . VAL A 1 85 ? -20.239 -5.048 38.339 1.00 94.69 85 VAL A N 1
ATOM 614 C CA . VAL A 1 85 ? -21.489 -4.565 38.947 1.00 94.69 85 VAL A CA 1
ATOM 615 C C . VAL A 1 85 ? -21.775 -5.293 40.262 1.00 94.69 85 VAL A C 1
ATOM 617 O O . VAL A 1 85 ? -22.059 -4.640 41.267 1.00 94.69 85 VAL A O 1
ATOM 620 N N . LYS A 1 86 ? -21.636 -6.625 40.290 1.00 94.19 86 LYS A N 1
ATOM 621 C CA . LYS A 1 86 ? -21.805 -7.441 41.505 1.00 94.19 86 LYS A CA 1
ATOM 622 C C . LYS A 1 86 ? -20.815 -7.056 42.613 1.00 94.19 86 LYS A C 1
ATOM 624 O O . LYS A 1 86 ? -21.197 -7.030 43.781 1.00 94.19 86 LYS A O 1
ATOM 629 N N . ASP A 1 87 ? -19.586 -6.696 42.253 1.00 91.06 87 ASP A N 1
ATOM 630 C CA . ASP A 1 87 ? -18.547 -6.243 43.187 1.00 91.06 87 ASP A CA 1
ATOM 631 C C . ASP A 1 87 ? -18.708 -4.768 43.622 1.00 91.06 87 ASP A C 1
ATOM 633 O O . ASP A 1 87 ? -17.883 -4.239 44.382 1.00 91.06 87 ASP A O 1
ATOM 637 N N . GLY A 1 88 ? -19.797 -4.113 43.201 1.00 91.25 88 GLY A N 1
ATOM 638 C CA . GLY A 1 88 ? -20.210 -2.776 43.627 1.00 91.25 88 GLY A CA 1
ATOM 639 C C . GLY A 1 88 ? -19.849 -1.649 42.659 1.00 91.25 88 GLY A C 1
ATOM 640 O O . GLY A 1 88 ? -19.700 -0.518 43.114 1.00 91.25 88 GLY A O 1
ATOM 641 N N . ALA A 1 89 ? -19.662 -1.946 41.366 1.00 93.19 89 ALA A N 1
ATOM 642 C CA . ALA A 1 89 ? -19.380 -0.974 40.299 1.00 93.19 89 ALA A CA 1
ATOM 643 C C . ALA A 1 89 ? -18.214 -0.012 40.625 1.00 93.19 89 ALA A C 1
ATOM 645 O O . ALA A 1 89 ? -18.257 1.194 40.377 1.00 93.19 89 ALA A O 1
ATOM 646 N N . LYS A 1 90 ? -17.158 -0.546 41.250 1.00 92.00 90 LYS A N 1
ATOM 647 C CA . LYS A 1 90 ? -16.059 0.252 41.807 1.00 92.00 90 LYS A CA 1
ATOM 648 C C . LYS A 1 90 ? -15.122 0.757 40.713 1.00 92.00 90 LYS A C 1
ATOM 650 O O . LYS A 1 90 ? -14.551 -0.033 39.964 1.00 92.00 90 LYS A O 1
ATOM 655 N N . ILE A 1 91 ? -14.886 2.065 40.700 1.00 91.88 91 ILE A N 1
ATOM 656 C CA . ILE A 1 91 ? -13.770 2.702 39.992 1.00 91.88 91 ILE A CA 1
ATOM 657 C C . ILE A 1 91 ? -12.762 3.161 41.064 1.00 91.88 91 ILE A C 1
ATOM 659 O O . ILE A 1 91 ? -13.192 3.714 42.080 1.00 91.88 91 ILE A O 1
ATOM 663 N N . PRO A 1 92 ? -11.445 2.911 40.911 1.00 91.38 92 PRO A N 1
ATOM 664 C CA . PRO A 1 92 ? -10.440 3.360 41.874 1.00 91.38 92 PRO A CA 1
ATOM 665 C C . PRO A 1 92 ? -10.518 4.869 42.133 1.00 91.38 92 PRO A C 1
ATOM 667 O O . PRO A 1 92 ? -10.658 5.657 41.199 1.00 91.38 92 PRO A O 1
ATOM 670 N N . ALA A 1 93 ? -10.406 5.280 43.398 1.00 85.88 93 ALA A N 1
ATOM 671 C CA . ALA A 1 93 ? -10.495 6.689 43.777 1.00 85.88 93 ALA A CA 1
ATOM 672 C C . ALA A 1 93 ? -9.445 7.533 43.031 1.00 85.88 93 ALA A C 1
ATOM 674 O O . ALA A 1 93 ? -8.264 7.191 43.008 1.00 85.88 93 ALA A O 1
ATOM 675 N N . GLY A 1 94 ? -9.887 8.625 42.403 1.00 85.50 94 GLY A N 1
ATOM 676 C CA . GLY A 1 94 ? -9.037 9.491 41.581 1.00 85.50 94 GLY A CA 1
ATOM 677 C C . GLY A 1 94 ? -8.773 8.998 40.151 1.00 85.50 94 GLY A C 1
ATOM 678 O O . GLY A 1 94 ? -8.257 9.779 39.355 1.00 85.50 94 GLY A O 1
ATOM 679 N N . ARG A 1 95 ? -9.156 7.765 39.773 1.00 91.50 95 ARG A N 1
ATOM 680 C CA . ARG A 1 95 ? -9.143 7.343 38.362 1.00 91.50 95 ARG A CA 1
ATOM 681 C C . ARG A 1 95 ? -10.346 7.950 37.640 1.00 91.50 95 ARG A C 1
ATOM 683 O O . ARG A 1 95 ? -11.490 7.723 38.030 1.00 91.50 95 ARG A O 1
ATOM 690 N N . VAL A 1 96 ? -10.063 8.672 36.562 1.00 93.69 96 VAL A N 1
ATOM 691 C CA . VAL A 1 96 ? -11.029 8.996 35.508 1.00 93.69 96 VAL A CA 1
ATOM 692 C C . VAL A 1 96 ? -10.742 8.044 34.348 1.00 93.69 96 VAL A C 1
ATOM 694 O O . VAL A 1 96 ? -9.581 7.831 34.001 1.00 93.69 96 VAL A O 1
ATOM 697 N N . LEU A 1 97 ? -11.779 7.414 33.808 1.00 94.25 97 LEU A N 1
ATOM 698 C CA . LEU A 1 97 ? -11.702 6.594 32.605 1.00 94.25 97 LEU A CA 1
ATOM 699 C C . LEU A 1 97 ? -11.713 7.519 31.387 1.00 94.25 97 LEU A C 1
ATOM 701 O O . LEU A 1 97 ? -12.525 8.440 31.308 1.00 94.25 97 LEU A O 1
ATOM 705 N N . GLU A 1 98 ? -10.813 7.278 30.443 1.00 91.62 98 GLU A N 1
ATOM 706 C CA . GLU A 1 98 ? -10.733 8.059 29.209 1.00 91.62 98 GLU A CA 1
ATOM 707 C C . GLU A 1 98 ? -11.518 7.377 28.091 1.00 91.62 98 GLU A C 1
ATOM 709 O O . GLU A 1 98 ? -11.622 6.149 28.048 1.00 91.62 98 GLU A O 1
ATOM 714 N N . ASP A 1 99 ? -12.054 8.170 27.162 1.00 89.38 99 ASP A N 1
ATOM 715 C CA . ASP A 1 99 ? -12.663 7.603 25.967 1.00 89.38 99 ASP A CA 1
ATOM 716 C C . ASP A 1 99 ? -11.576 6.973 25.088 1.00 89.38 99 ASP A C 1
ATOM 718 O O . ASP A 1 99 ? -10.714 7.657 24.533 1.00 89.38 99 ASP A O 1
ATOM 722 N N . ARG A 1 100 ? -11.610 5.644 24.995 1.00 85.12 100 ARG A N 1
ATOM 723 C CA . ARG A 1 100 ? -10.766 4.835 24.111 1.00 85.12 100 ARG A CA 1
ATOM 724 C C . ARG A 1 100 ? -11.560 4.297 22.926 1.00 85.12 100 ARG A C 1
ATOM 726 O O . ARG A 1 100 ? -11.042 3.472 22.168 1.00 85.12 100 ARG A O 1
ATOM 733 N N . HIS A 1 101 ? -12.792 4.768 22.729 1.00 78.12 101 HIS A N 1
ATOM 734 C CA . HIS A 1 101 ? -13.469 4.632 21.456 1.00 78.12 101 HIS A CA 1
ATOM 735 C C . HIS A 1 101 ? -12.769 5.514 20.418 1.00 78.12 101 HIS A C 1
ATOM 737 O O . HIS A 1 101 ? -12.957 6.725 20.360 1.00 78.12 101 HIS A O 1
ATOM 743 N N . VAL A 1 102 ? -11.963 4.891 19.563 1.00 66.56 102 VAL A N 1
ATOM 744 C CA . VAL A 1 102 ? -11.409 5.556 18.383 1.00 66.56 102 VAL A CA 1
ATOM 745 C C . VAL A 1 102 ? -12.226 5.094 17.171 1.00 66.56 102 VAL A C 1
ATOM 747 O O . VAL A 1 102 ? -11.966 4.008 16.633 1.00 66.56 102 VAL A O 1
ATOM 750 N N . PRO A 1 103 ? -13.257 5.856 16.751 1.00 64.31 103 PRO A N 1
ATOM 751 C CA . PRO A 1 103 ? -14.057 5.499 15.588 1.00 64.31 103 PRO A CA 1
ATOM 752 C C . PRO A 1 103 ? -13.158 5.456 14.349 1.00 64.31 103 PRO A C 1
ATOM 754 O O . PRO A 1 103 ? -12.365 6.363 14.107 1.00 64.31 103 PRO A O 1
ATOM 757 N N . GLY A 1 104 ? -13.273 4.389 13.559 1.00 62.88 104 GLY A N 1
ATOM 758 C CA . GLY A 1 104 ? -12.468 4.215 12.348 1.00 62.88 104 GLY A CA 1
ATOM 759 C C . GLY A 1 104 ? -11.129 3.487 12.521 1.00 62.88 104 GLY A C 1
ATOM 760 O O . GLY A 1 104 ? -10.422 3.352 11.532 1.00 62.88 104 GLY A O 1
ATOM 761 N N . LEU A 1 105 ? -10.782 2.912 13.682 1.00 64.56 105 LEU A N 1
ATOM 762 C CA . LEU A 1 105 ? -9.607 2.012 13.753 1.00 64.56 105 LEU A CA 1
ATOM 763 C C . LEU A 1 105 ? -9.729 0.726 12.909 1.00 64.56 105 LEU A C 1
ATOM 765 O O . LEU A 1 105 ? -8.741 0.017 12.748 1.00 64.56 105 LEU A O 1
ATOM 769 N N . ASP A 1 106 ? -10.892 0.445 12.312 1.00 66.62 106 ASP A N 1
ATOM 770 C CA . ASP A 1 106 ? -11.048 -0.630 11.319 1.00 66.62 106 ASP A CA 1
ATOM 771 C C . ASP A 1 106 ? -10.468 -0.275 9.927 1.00 66.62 106 ASP A C 1
ATOM 773 O O . ASP A 1 106 ? -10.674 -0.996 8.949 1.00 66.62 106 ASP A O 1
ATOM 777 N N . TRP A 1 107 ? -9.722 0.828 9.793 1.00 71.81 107 TRP A N 1
ATOM 778 C CA . TRP A 1 107 ? -8.981 1.131 8.567 1.00 71.81 107 TRP A CA 1
ATOM 779 C C . TRP A 1 107 ? -7.968 0.032 8.239 1.00 71.81 107 TRP A C 1
ATOM 781 O O . TRP A 1 107 ? -7.212 -0.424 9.094 1.00 71.81 107 TRP A O 1
ATOM 791 N N . TRP A 1 108 ? -7.906 -0.354 6.962 1.00 76.31 108 TRP A N 1
ATOM 792 C CA . TRP A 1 108 ? -7.030 -1.423 6.465 1.00 76.31 108 TRP A CA 1
ATOM 793 C C . TRP A 1 108 ? -5.549 -1.232 6.840 1.00 76.31 108 TRP A C 1
ATOM 795 O O . TRP A 1 108 ? -4.851 -2.216 7.053 1.00 76.31 108 TRP A O 1
ATOM 805 N N . SER A 1 109 ? -5.088 0.019 6.946 1.00 81.31 109 SER A N 1
ATOM 806 C CA . SER A 1 109 ? -3.709 0.398 7.278 1.00 81.31 109 SER A CA 1
ATOM 807 C C . SER A 1 109 ? -3.375 0.309 8.770 1.00 81.31 109 SER A C 1
ATOM 809 O O . SER A 1 109 ? -2.203 0.368 9.130 1.00 81.31 109 SER A O 1
ATOM 811 N N . LEU A 1 110 ? -4.389 0.189 9.632 1.00 78.75 110 LEU A N 1
ATOM 812 C CA . LEU A 1 110 ? -4.256 0.074 11.089 1.00 78.75 110 LEU A CA 1
ATOM 813 C C . LEU A 1 110 ? -4.519 -1.355 11.585 1.00 78.75 110 LEU A C 1
ATOM 815 O O . LEU A 1 110 ? -4.246 -1.674 12.743 1.00 78.75 110 LEU A O 1
ATOM 819 N N . LYS A 1 111 ? -5.001 -2.240 10.703 1.00 74.50 111 LYS A N 1
ATOM 820 C CA . LYS A 1 111 ? -5.052 -3.680 10.963 1.00 74.50 111 LYS A CA 1
ATOM 821 C C . LYS A 1 111 ? -3.622 -4.230 11.007 1.00 74.50 111 LYS A C 1
ATOM 823 O O . LYS A 1 111 ? -2.793 -3.819 10.193 1.00 74.50 111 LYS A O 1
ATOM 828 N N . PRO A 1 112 ? -3.309 -5.168 11.921 1.00 71.69 112 PRO A N 1
ATOM 829 C CA . PRO A 1 112 ? -2.018 -5.839 11.895 1.00 71.69 112 PRO A CA 1
ATOM 830 C C . PRO A 1 112 ? -1.842 -6.527 10.539 1.00 71.69 112 PRO A C 1
ATOM 832 O O . PRO A 1 112 ? -2.742 -7.237 10.085 1.00 71.69 112 PRO A O 1
ATOM 835 N N . ILE A 1 113 ? -0.685 -6.325 9.901 1.00 71.56 113 ILE A N 1
ATOM 836 C CA . ILE A 1 113 ? -0.322 -7.054 8.680 1.00 71.56 113 ILE A CA 1
ATOM 837 C C . ILE A 1 113 ? -0.396 -8.551 9.019 1.00 71.56 113 ILE A C 1
ATOM 839 O O . ILE A 1 113 ? 0.291 -8.967 9.957 1.00 71.56 113 ILE A O 1
ATOM 843 N N . PRO A 1 114 ? -1.217 -9.364 8.325 1.00 65.50 114 PRO A N 1
ATOM 844 C CA . PRO A 1 114 ? -1.366 -10.769 8.676 1.00 65.50 114 PRO A CA 1
ATOM 845 C C . PRO A 1 114 ? -0.032 -11.505 8.512 1.00 65.50 114 PRO A C 1
ATOM 847 O O . PRO A 1 114 ? 0.413 -11.781 7.407 1.00 65.50 114 PRO A O 1
ATOM 850 N N . THR A 1 115 ? 0.616 -11.869 9.615 1.00 60.34 115 THR A N 1
ATOM 851 C CA . THR A 1 115 ? 1.902 -12.591 9.607 1.00 60.34 115 THR A CA 1
ATOM 852 C C . THR A 1 115 ? 1.753 -14.090 9.312 1.00 60.34 115 THR A C 1
ATOM 854 O O . THR A 1 115 ? 2.666 -14.873 9.567 1.00 60.34 115 THR A O 1
ATOM 857 N N . GLN A 1 116 ? 0.596 -14.518 8.801 1.00 56.94 116 GLN A N 1
ATOM 858 C CA . GLN A 1 116 ? 0.267 -15.927 8.600 1.00 56.94 116 GLN A CA 1
ATOM 859 C C . GLN A 1 116 ? 0.821 -16.462 7.273 1.00 56.94 116 GLN A C 1
ATOM 861 O O . GLN A 1 116 ? 0.708 -15.816 6.228 1.00 56.94 116 GLN A O 1
ATOM 866 N N . GLN A 1 117 ? 1.349 -17.693 7.297 1.00 55.12 117 GLN A N 1
ATOM 867 C CA . GLN A 1 117 ? 1.552 -18.489 6.084 1.00 55.12 117 GLN A CA 1
ATOM 868 C C . GLN A 1 117 ? 0.282 -18.484 5.213 1.00 55.12 117 GLN A C 1
ATOM 870 O O . GLN A 1 117 ? -0.821 -18.682 5.719 1.00 55.12 117 GLN A O 1
ATOM 875 N N . GLY A 1 118 ? 0.459 -18.301 3.902 1.00 62.72 118 GLY A N 1
ATOM 876 C CA . GLY A 1 118 ? -0.628 -18.317 2.917 1.00 62.72 118 GLY A CA 1
ATOM 877 C C . GLY A 1 118 ? -1.030 -16.955 2.342 1.00 62.72 118 GLY A C 1
ATOM 878 O O . GLY A 1 118 ? -1.920 -16.922 1.499 1.00 62.72 118 GLY A O 1
ATOM 879 N N . MET A 1 119 ? -0.389 -15.841 2.733 1.00 72.88 119 MET A N 1
ATOM 880 C CA . MET A 1 119 ? -0.571 -14.573 2.006 1.00 72.88 119 MET A CA 1
ATOM 881 C C . MET A 1 119 ? -0.019 -14.653 0.578 1.00 72.88 119 MET A C 1
ATOM 883 O O . MET A 1 119 ? -0.747 -14.357 -0.363 1.00 72.88 119 MET A O 1
ATOM 887 N N . VAL A 1 120 ? 1.244 -15.058 0.401 1.00 80.62 120 VAL A N 1
ATOM 888 C CA . VAL A 1 120 ? 1.818 -15.270 -0.939 1.00 80.62 120 VAL A CA 1
ATOM 889 C C . VAL A 1 120 ? 1.117 -16.472 -1.588 1.00 80.62 120 VAL A C 1
ATOM 891 O O . VAL A 1 120 ? 1.035 -17.518 -0.937 1.00 80.62 120 VAL A O 1
ATOM 894 N N . PRO A 1 121 ? 0.616 -16.364 -2.835 1.00 85.94 121 PRO A N 1
ATOM 895 C CA . PRO A 1 121 ? -0.037 -17.477 -3.517 1.00 85.94 121 PRO A CA 1
ATOM 896 C C . PRO A 1 121 ? 0.857 -18.714 -3.607 1.00 85.94 121 PRO A C 1
ATOM 898 O O . PRO A 1 121 ? 2.044 -18.610 -3.916 1.00 85.94 121 PRO A O 1
ATOM 901 N N . ASP A 1 122 ? 0.269 -19.885 -3.358 1.00 85.31 122 ASP A N 1
ATOM 902 C CA . ASP A 1 122 ? 0.979 -21.164 -3.359 1.00 85.31 122 ASP A CA 1
ATOM 903 C C . ASP A 1 122 ? 1.671 -21.407 -4.723 1.00 85.31 122 ASP A C 1
ATOM 905 O O . ASP A 1 122 ? 0.991 -21.420 -5.756 1.00 85.31 122 ASP A O 1
ATOM 909 N N . PRO A 1 123 ? 3.002 -21.629 -4.767 1.00 82.12 123 PRO A N 1
ATOM 910 C CA . PRO A 1 123 ? 3.735 -21.885 -6.009 1.00 82.12 123 PRO A CA 1
ATOM 911 C C . PRO A 1 123 ? 3.241 -23.091 -6.825 1.00 82.12 123 PRO A C 1
ATOM 913 O O . PRO A 1 123 ? 3.558 -23.191 -8.011 1.00 82.12 123 PRO A O 1
ATOM 916 N N . THR A 1 124 ? 2.471 -24.008 -6.228 1.00 86.12 124 THR A N 1
ATOM 917 C CA . THR A 1 124 ? 1.821 -25.132 -6.927 1.00 86.12 124 THR A CA 1
ATOM 918 C C . THR A 1 124 ? 0.656 -24.698 -7.826 1.00 86.12 124 THR A C 1
ATOM 920 O O . THR A 1 124 ? 0.279 -25.444 -8.728 1.00 86.12 124 THR A O 1
ATOM 923 N N . LEU A 1 125 ? 0.132 -23.476 -7.660 1.00 85.69 125 LEU A N 1
ATOM 924 C CA . LEU A 1 125 ? -0.861 -22.869 -8.560 1.00 85.69 125 LEU A CA 1
ATOM 925 C C . LEU A 1 125 ? -0.270 -22.503 -9.934 1.00 85.69 125 LEU A C 1
ATOM 927 O O . LEU A 1 125 ? -1.018 -22.228 -10.880 1.00 85.69 125 LEU A O 1
ATOM 931 N N . PHE A 1 126 ? 1.060 -22.477 -10.050 1.00 91.38 126 PHE A N 1
ATOM 932 C CA . PHE A 1 126 ? 1.789 -22.057 -11.240 1.00 91.38 126 PHE A CA 1
ATOM 933 C C . PHE A 1 126 ? 2.432 -23.250 -11.960 1.00 91.38 126 PHE A C 1
ATOM 935 O O . PHE A 1 126 ? 3.021 -24.133 -11.338 1.00 91.38 126 PHE A O 1
ATOM 942 N N . ASN A 1 127 ? 2.348 -23.275 -13.291 1.00 90.81 127 ASN A N 1
ATOM 943 C CA . ASN A 1 127 ? 3.138 -24.196 -14.115 1.00 90.81 127 ASN A CA 1
ATOM 944 C C . ASN A 1 127 ? 4.599 -23.716 -14.245 1.00 90.81 127 ASN A C 1
ATOM 946 O O . ASN A 1 127 ? 4.926 -22.597 -13.864 1.00 90.81 127 ASN A O 1
ATOM 950 N N . GLU A 1 128 ? 5.494 -24.535 -14.802 1.00 88.75 128 GLU A N 1
ATOM 951 C CA . GLU A 1 128 ? 6.929 -24.196 -14.874 1.00 88.75 128 GLU A CA 1
ATOM 952 C C . GLU A 1 128 ? 7.233 -22.907 -15.662 1.00 88.75 128 GLU A C 1
ATOM 954 O O . GLU A 1 128 ? 8.116 -22.142 -15.279 1.00 88.75 128 GLU A O 1
ATOM 959 N N . THR A 1 129 ? 6.476 -22.605 -16.722 1.00 86.69 129 THR A N 1
ATOM 960 C CA . THR A 1 129 ? 6.629 -21.345 -17.474 1.00 86.69 129 THR A CA 1
ATOM 961 C C . THR A 1 129 ? 6.157 -20.138 -16.660 1.00 86.69 129 THR A C 1
ATOM 963 O O . THR A 1 129 ? 6.776 -19.080 -16.699 1.00 86.69 129 THR A O 1
ATOM 966 N N . GLU A 1 130 ? 5.074 -20.301 -15.902 1.00 90.50 130 GLU A N 1
ATOM 967 C CA . GLU A 1 130 ? 4.536 -19.296 -14.982 1.00 90.50 130 GLU A CA 1
ATOM 968 C C . GLU A 1 130 ? 5.480 -19.039 -13.796 1.00 90.50 130 GLU A C 1
ATOM 970 O O . GLU A 1 130 ? 5.732 -17.883 -13.465 1.00 90.50 130 GLU A O 1
ATOM 975 N N . LYS A 1 131 ? 6.080 -20.086 -13.213 1.00 88.31 131 LYS A N 1
ATOM 976 C CA . LYS A 1 131 ? 7.117 -19.961 -12.172 1.00 88.31 131 LYS A CA 1
ATOM 977 C C . LYS A 1 131 ? 8.341 -19.195 -12.672 1.00 88.31 131 LYS A C 1
ATOM 979 O O . LYS A 1 131 ? 8.875 -18.382 -11.934 1.00 88.31 131 LYS A O 1
ATOM 984 N N . GLY A 1 132 ? 8.747 -19.403 -13.927 1.00 87.50 132 GLY A N 1
ATOM 985 C CA . GLY A 1 132 ? 9.828 -18.637 -14.559 1.00 87.50 132 GLY A CA 1
ATOM 986 C C . GLY A 1 132 ? 9.497 -17.161 -14.835 1.00 87.50 132 GLY A C 1
ATOM 987 O O . GLY A 1 132 ? 10.407 -16.381 -15.110 1.00 87.50 132 GLY A O 1
ATOM 988 N N . TRP A 1 133 ? 8.220 -16.764 -14.771 1.00 89.69 133 TRP A N 1
ATOM 989 C CA . TRP A 1 133 ? 7.791 -15.366 -14.890 1.00 89.69 133 TRP A CA 1
ATOM 990 C C . TRP A 1 133 ? 7.755 -14.643 -13.535 1.00 89.69 133 TRP A C 1
ATOM 992 O O . TRP A 1 133 ? 8.034 -13.448 -13.480 1.00 89.69 133 TRP A O 1
ATOM 1002 N N . VAL A 1 134 ? 7.439 -15.360 -12.451 1.00 91.50 134 VAL A N 1
ATOM 1003 C CA . VAL A 1 134 ? 7.385 -14.828 -11.080 1.00 91.50 134 VAL A CA 1
ATOM 1004 C C . VAL A 1 134 ? 8.802 -14.588 -10.550 1.00 91.50 134 VAL A C 1
ATOM 1006 O O . VAL A 1 134 ? 9.551 -15.537 -10.328 1.00 91.50 134 VAL A O 1
ATOM 1009 N N . ARG A 1 135 ? 9.178 -13.324 -10.321 1.00 88.12 135 ARG A N 1
ATOM 1010 C CA . ARG A 1 135 ? 10.514 -12.938 -9.822 1.00 88.12 135 ARG A CA 1
ATOM 1011 C C . ARG A 1 135 ? 10.510 -12.598 -8.333 1.00 88.12 135 ARG A C 1
ATOM 1013 O O . ARG A 1 135 ? 11.555 -12.652 -7.694 1.00 88.12 135 ARG A O 1
ATOM 1020 N N . ASN A 1 136 ? 9.350 -12.225 -7.798 1.00 89.44 136 ASN A N 1
ATOM 1021 C CA . ASN A 1 136 ? 9.117 -11.899 -6.392 1.00 89.44 136 ASN A CA 1
ATOM 1022 C C . ASN A 1 136 ? 7.661 -12.222 -5.990 1.00 89.44 136 ASN A C 1
ATOM 1024 O O . ASN A 1 136 ? 6.838 -12.642 -6.805 1.00 89.44 136 ASN A O 1
ATOM 1028 N N . GLU A 1 137 ? 7.324 -11.995 -4.725 1.00 89.31 137 GLU A N 1
ATOM 1029 C CA . GLU A 1 137 ? 6.003 -12.253 -4.152 1.00 89.31 137 GLU A CA 1
ATOM 1030 C C . GLU A 1 137 ? 4.888 -11.414 -4.803 1.00 89.31 137 GLU A C 1
ATOM 1032 O O . GLU A 1 137 ? 3.770 -11.904 -4.965 1.00 89.31 137 GLU A O 1
ATOM 1037 N N . ILE A 1 138 ? 5.177 -10.174 -5.219 1.00 90.44 138 ILE A N 1
ATOM 1038 C CA . ILE A 1 138 ? 4.221 -9.273 -5.889 1.00 90.44 138 ILE A CA 1
ATOM 1039 C C . ILE A 1 138 ? 3.810 -9.856 -7.246 1.00 90.44 138 ILE A C 1
ATOM 1041 O O . ILE A 1 138 ? 2.620 -9.878 -7.572 1.00 90.44 138 ILE A O 1
ATOM 1045 N N . ASP A 1 139 ? 4.760 -10.410 -8.001 1.00 93.00 139 ASP A N 1
ATOM 1046 C CA . ASP A 1 139 ? 4.469 -11.096 -9.263 1.00 93.00 139 ASP A CA 1
ATOM 1047 C C . ASP A 1 139 ? 3.558 -12.313 -9.036 1.00 93.00 139 ASP A C 1
ATOM 1049 O O . ASP A 1 139 ? 2.630 -12.540 -9.814 1.00 93.00 139 ASP A O 1
ATOM 1053 N N . ALA A 1 140 ? 3.749 -13.063 -7.942 1.00 92.62 140 ALA A N 1
ATOM 1054 C CA . ALA A 1 140 ? 2.870 -14.178 -7.586 1.00 92.62 140 ALA A CA 1
ATOM 1055 C C . ALA A 1 140 ? 1.427 -13.704 -7.321 1.00 92.62 140 ALA A C 1
ATOM 1057 O O . ALA A 1 140 ? 0.482 -14.300 -7.847 1.00 92.62 140 ALA A O 1
ATOM 1058 N N . PHE A 1 141 ? 1.236 -12.605 -6.576 1.00 92.50 141 PHE A N 1
ATOM 1059 C CA . PHE A 1 141 ? -0.086 -11.989 -6.370 1.00 92.50 141 PHE A CA 1
ATOM 1060 C C . PHE A 1 141 ? -0.748 -11.570 -7.689 1.00 92.50 141 PHE A C 1
ATOM 1062 O O . PHE A 1 141 ? -1.927 -11.868 -7.916 1.00 92.50 141 PHE A O 1
ATOM 1069 N N . ILE A 1 142 ? 0.004 -10.902 -8.569 1.00 93.44 142 ILE A N 1
ATOM 1070 C CA . ILE A 1 142 ? -0.483 -10.461 -9.882 1.00 93.44 142 ILE A CA 1
ATOM 1071 C C . ILE A 1 142 ? -0.881 -11.675 -10.728 1.00 93.44 142 ILE A C 1
ATOM 1073 O O . ILE A 1 142 ? -1.988 -11.713 -11.269 1.00 93.44 142 ILE A O 1
ATOM 1077 N N . LEU A 1 143 ? -0.021 -12.692 -10.812 1.00 94.56 143 LEU A N 1
ATOM 1078 C CA . LEU A 1 143 ? -0.254 -13.867 -11.644 1.00 94.56 143 LEU A CA 1
ATOM 1079 C C . LEU A 1 143 ? -1.432 -14.710 -11.150 1.00 94.56 143 LEU A C 1
ATOM 1081 O O . LEU A 1 143 ? -2.245 -15.147 -11.965 1.00 94.56 143 LEU A O 1
ATOM 1085 N N . ALA A 1 144 ? -1.588 -14.881 -9.834 1.00 93.38 144 ALA A N 1
ATOM 1086 C CA . ALA A 1 144 ? -2.754 -15.546 -9.257 1.00 93.38 144 ALA A CA 1
ATOM 1087 C C . ALA A 1 144 ? -4.062 -14.842 -9.662 1.00 93.38 144 ALA A C 1
ATOM 1089 O O . ALA A 1 144 ? -5.001 -15.496 -10.120 1.00 93.38 144 ALA A O 1
ATOM 1090 N N . LYS A 1 145 ? -4.105 -13.502 -9.595 1.00 94.06 145 LYS A N 1
ATOM 1091 C CA . LYS A 1 145 ? -5.281 -12.717 -10.005 1.00 94.06 145 LYS A CA 1
ATOM 1092 C C . LYS A 1 145 ? -5.501 -12.656 -11.517 1.00 94.06 145 LYS A C 1
ATOM 1094 O O . LYS A 1 145 ? -6.650 -12.544 -11.943 1.00 94.06 145 LYS A O 1
ATOM 1099 N N . LEU A 1 146 ? -4.453 -12.766 -12.333 1.00 94.56 146 LEU A N 1
ATOM 1100 C CA . LEU A 1 146 ? -4.597 -12.953 -13.780 1.00 94.56 146 LEU A CA 1
ATOM 1101 C C . LEU A 1 146 ? -5.222 -14.321 -14.089 1.00 94.56 146 LEU A C 1
ATOM 1103 O O . LEU A 1 146 ? -6.215 -14.372 -14.813 1.00 94.56 146 LEU A O 1
ATOM 1107 N N . LYS A 1 147 ? -4.722 -15.404 -13.478 1.00 92.94 147 LYS A N 1
ATOM 1108 C CA . LYS A 1 147 ? -5.248 -16.769 -13.656 1.00 92.94 147 LYS A CA 1
ATOM 1109 C C . LYS A 1 147 ? -6.706 -16.904 -13.213 1.00 92.94 147 LYS A C 1
ATOM 1111 O O . LYS A 1 147 ? -7.502 -17.460 -13.963 1.00 92.94 147 LYS A O 1
ATOM 1116 N N . GLU A 1 148 ? -7.072 -16.342 -12.059 1.00 93.94 148 GLU A N 1
ATOM 1117 C CA . GLU A 1 148 ? -8.462 -16.266 -11.565 1.00 93.94 148 GLU A CA 1
ATOM 1118 C C . GLU A 1 148 ? -9.414 -15.635 -12.596 1.00 93.94 148 GLU A C 1
ATOM 1120 O O . GLU A 1 148 ? -10.562 -16.051 -12.728 1.00 93.94 148 GLU A O 1
ATOM 1125 N N . LYS A 1 149 ? -8.921 -14.660 -13.370 1.00 96.44 149 LYS A N 1
ATOM 1126 C CA . LYS A 1 149 ? -9.672 -13.955 -14.418 1.00 96.44 149 LYS A CA 1
ATOM 1127 C C . LYS A 1 149 ? -9.511 -14.559 -15.821 1.00 96.44 149 LYS A C 1
ATOM 1129 O O . LYS A 1 149 ? -9.995 -13.969 -16.783 1.00 96.44 149 LYS A O 1
ATOM 1134 N N . GLY A 1 150 ? -8.817 -15.691 -15.968 1.00 94.75 150 GLY A N 1
ATOM 1135 C CA . GLY A 1 150 ? -8.521 -16.304 -17.271 1.00 94.75 150 GLY A CA 1
ATOM 1136 C C . GLY A 1 150 ? -7.570 -15.489 -18.162 1.00 94.75 150 GLY A C 1
ATOM 1137 O O . GLY A 1 150 ? -7.505 -15.715 -19.370 1.00 94.75 150 GLY A O 1
ATOM 1138 N N . LEU A 1 151 ? -6.839 -14.534 -17.583 1.00 95.06 151 LEU A N 1
ATOM 1139 C CA . LEU A 1 151 ? -5.896 -13.652 -18.268 1.00 95.06 151 LEU A CA 1
ATOM 1140 C C . LEU A 1 151 ? -4.465 -14.204 -18.211 1.00 95.06 151 LEU A C 1
ATOM 1142 O O . LEU A 1 151 ? -4.123 -15.032 -17.367 1.00 95.06 151 LEU A O 1
ATOM 1146 N N . LYS A 1 152 ? -3.605 -13.705 -19.103 1.00 91.44 152 LYS A N 1
ATOM 1147 C CA . LYS A 1 152 ? -2.166 -14.006 -19.138 1.00 91.44 152 LYS A CA 1
ATOM 1148 C C . LYS A 1 152 ? -1.356 -12.707 -19.080 1.00 91.44 152 LYS A C 1
ATOM 1150 O O . LYS A 1 152 ? -1.854 -11.690 -19.569 1.00 91.44 152 LYS A O 1
ATOM 1155 N N . PRO A 1 153 ? -0.127 -12.719 -18.533 1.00 91.38 153 PRO A N 1
ATOM 1156 C CA . PRO A 1 153 ? 0.776 -11.578 -18.629 1.00 91.38 153 PRO A CA 1
ATOM 1157 C C . PRO A 1 153 ? 1.026 -11.170 -20.085 1.00 91.38 153 PRO A C 1
ATOM 1159 O O . PRO A 1 153 ? 1.165 -12.020 -20.968 1.00 91.38 153 PRO A O 1
ATOM 1162 N N . SER A 1 154 ? 1.116 -9.863 -20.328 1.00 91.00 154 SER A N 1
ATOM 1163 C CA . SER A 1 154 ? 1.590 -9.332 -21.609 1.00 91.00 154 SER A CA 1
ATOM 1164 C C . SER A 1 154 ? 3.064 -9.699 -21.832 1.00 91.00 154 SER A C 1
ATOM 1166 O O . SER A 1 154 ? 3.824 -9.746 -20.861 1.00 91.00 154 SER A O 1
ATOM 1168 N N . PRO A 1 155 ? 3.507 -9.912 -23.086 1.00 90.50 155 PRO A N 1
ATOM 1169 C CA . PRO A 1 155 ? 4.924 -10.097 -23.382 1.00 90.50 155 PRO A CA 1
ATOM 1170 C C . PRO A 1 155 ? 5.730 -8.847 -23.004 1.00 90.50 155 PRO A C 1
ATOM 1172 O O . PRO A 1 155 ? 5.222 -7.723 -23.075 1.00 90.50 155 PRO A O 1
ATOM 1175 N N . GLU A 1 156 ? 7.001 -9.039 -22.642 1.00 89.50 156 GLU A N 1
ATOM 1176 C CA . GLU A 1 156 ? 7.906 -7.929 -22.341 1.00 89.50 156 GLU A CA 1
ATOM 1177 C C . GLU A 1 156 ? 8.045 -6.991 -23.555 1.00 89.50 156 GLU A C 1
ATOM 1179 O O . GLU A 1 156 ? 8.087 -7.416 -24.715 1.00 89.50 156 GLU A O 1
ATOM 1184 N N . ALA A 1 157 ? 8.105 -5.686 -23.293 1.00 94.88 157 ALA A N 1
ATOM 1185 C CA . ALA A 1 157 ? 8.303 -4.696 -24.338 1.00 94.88 157 ALA A CA 1
ATOM 1186 C C . ALA A 1 157 ? 9.714 -4.810 -24.942 1.00 94.88 157 ALA A C 1
ATOM 1188 O O . ALA A 1 157 ? 10.692 -5.027 -24.231 1.00 94.88 157 ALA A O 1
ATOM 1189 N N . LYS A 1 158 ? 9.844 -4.579 -26.257 1.00 95.88 158 LYS A N 1
ATOM 1190 C CA . LYS A 1 158 ? 11.159 -4.495 -26.923 1.00 95.88 158 LYS A CA 1
ATOM 1191 C C . LYS A 1 158 ? 12.062 -3.483 -26.187 1.00 95.88 158 LYS A C 1
ATOM 1193 O O . LYS A 1 158 ? 11.539 -2.432 -25.806 1.00 95.88 158 LYS A O 1
ATOM 1198 N N . PRO A 1 159 ? 13.390 -3.700 -26.074 1.00 96.31 159 PRO A N 1
ATOM 1199 C CA . PRO A 1 159 ? 14.268 -2.860 -25.247 1.00 96.31 159 PRO A CA 1
ATOM 1200 C C . PRO A 1 159 ? 14.145 -1.352 -25.521 1.00 96.31 159 PRO A C 1
ATOM 1202 O O . PRO A 1 159 ? 14.054 -0.559 -24.589 1.00 96.31 159 PRO A O 1
ATOM 1205 N N . ARG A 1 160 ? 14.001 -0.948 -26.792 1.00 97.06 160 ARG A N 1
ATOM 1206 C CA . ARG A 1 160 ? 13.716 0.444 -27.194 1.00 97.06 160 ARG A CA 1
ATOM 1207 C C . ARG A 1 160 ? 12.473 1.051 -26.547 1.00 97.06 160 ARG A C 1
ATOM 1209 O O . ARG A 1 160 ? 12.472 2.220 -26.179 1.00 97.06 160 ARG A O 1
ATOM 1216 N N . VAL A 1 161 ? 11.390 0.281 -26.481 1.00 97.25 161 VAL A N 1
ATOM 1217 C CA . VAL A 1 161 ? 10.107 0.712 -25.910 1.00 97.25 161 VAL A CA 1
ATOM 1218 C C . VAL A 1 161 ? 10.215 0.768 -24.390 1.00 97.25 161 VAL A C 1
ATOM 1220 O O . VAL A 1 161 ? 9.712 1.712 -23.790 1.00 97.25 161 VAL A O 1
ATOM 1223 N N . LEU A 1 162 ? 10.911 -0.202 -23.793 1.00 96.69 162 LEU A N 1
ATOM 1224 C CA . LEU A 1 162 ? 11.163 -0.266 -22.357 1.00 96.69 162 LEU A CA 1
ATOM 1225 C C . LEU A 1 162 ? 11.976 0.948 -21.876 1.00 96.69 162 LEU A C 1
ATOM 1227 O O . LEU A 1 162 ? 11.511 1.675 -21.005 1.00 96.69 162 LEU A O 1
ATOM 1231 N N . ALA A 1 163 ? 13.108 1.249 -22.520 1.00 97.62 163 ALA A N 1
ATOM 1232 C CA . ALA A 1 163 ? 13.905 2.437 -22.209 1.00 97.62 163 ALA A CA 1
ATOM 1233 C C . ALA A 1 163 ? 13.133 3.746 -22.431 1.00 97.62 163 ALA A C 1
ATOM 1235 O O . ALA A 1 163 ? 13.185 4.629 -21.585 1.00 97.62 163 ALA A O 1
ATOM 1236 N N . ARG A 1 164 ? 12.373 3.882 -23.531 1.00 97.94 164 ARG A N 1
ATOM 1237 C CA . ARG A 1 164 ? 11.541 5.082 -23.749 1.00 97.94 164 ARG A CA 1
ATOM 1238 C C . ARG A 1 164 ? 10.518 5.294 -22.634 1.00 97.94 164 ARG A C 1
ATOM 1240 O O . ARG A 1 164 ? 10.316 6.439 -22.258 1.00 97.94 164 ARG A O 1
ATOM 1247 N N . ARG A 1 165 ? 9.894 4.224 -22.128 1.00 97.75 165 ARG A N 1
ATOM 1248 C CA . ARG A 1 165 ? 8.975 4.298 -20.980 1.00 97.75 165 ARG A CA 1
ATOM 1249 C C . ARG A 1 165 ? 9.708 4.750 -19.724 1.00 97.75 165 ARG A C 1
ATOM 1251 O O . ARG A 1 165 ? 9.380 5.814 -19.232 1.00 97.75 165 ARG A O 1
ATOM 1258 N N . LEU A 1 166 ? 10.772 4.050 -19.317 1.00 97.56 166 LEU A N 1
ATOM 1259 C CA . LEU A 1 166 ? 11.575 4.416 -18.139 1.00 97.56 166 LEU A CA 1
ATOM 1260 C C . LEU A 1 166 ? 11.986 5.893 -18.120 1.00 97.56 166 LEU A C 1
ATOM 1262 O O . LEU A 1 166 ? 11.844 6.561 -17.105 1.00 97.56 166 LEU A O 1
ATOM 1266 N N . PHE A 1 167 ? 12.466 6.412 -19.249 1.00 98.06 167 PHE A N 1
ATOM 1267 C CA . PHE A 1 167 ? 12.849 7.815 -19.374 1.00 98.06 167 PHE A CA 1
ATOM 1268 C C . PHE A 1 167 ? 11.653 8.772 -19.205 1.00 98.06 167 PHE A C 1
ATOM 1270 O O . PHE A 1 167 ? 11.733 9.705 -18.412 1.00 98.06 167 PHE A O 1
ATOM 1277 N N . PHE A 1 168 ? 10.519 8.529 -19.871 1.00 97.31 168 PHE A N 1
ATOM 1278 C CA . PHE A 1 168 ? 9.326 9.365 -19.681 1.00 97.31 168 PHE A CA 1
ATOM 1279 C C . PHE A 1 168 ? 8.717 9.242 -18.277 1.00 97.31 168 PHE A C 1
ATOM 1281 O O . PHE A 1 168 ? 8.301 10.254 -17.722 1.00 97.31 168 PHE A O 1
ATOM 1288 N N . ASP A 1 169 ? 8.686 8.040 -17.706 1.00 96.69 169 ASP A N 1
ATOM 1289 C CA . ASP A 1 169 ? 8.061 7.753 -16.413 1.00 96.69 169 ASP A CA 1
ATOM 1290 C C . ASP A 1 169 ? 8.902 8.285 -15.236 1.00 96.69 169 ASP A C 1
ATOM 1292 O O . ASP A 1 169 ? 8.346 8.673 -14.211 1.00 96.69 169 ASP A O 1
ATOM 1296 N N . LEU A 1 170 ? 10.237 8.313 -15.371 1.00 97.38 170 LEU A N 1
ATOM 1297 C CA . LEU A 1 170 ? 11.146 8.782 -14.319 1.00 97.38 170 LEU A CA 1
ATOM 1298 C C . LEU A 1 170 ? 11.559 10.249 -14.492 1.00 97.38 170 LEU A C 1
ATOM 1300 O O . LEU A 1 170 ? 11.568 10.974 -13.505 1.00 97.38 170 LEU A O 1
ATOM 1304 N N . THR A 1 171 ? 11.887 10.712 -15.705 1.00 96.56 171 THR A N 1
ATOM 1305 C CA . THR A 1 171 ? 12.401 12.082 -15.934 1.00 96.56 171 THR A CA 1
ATOM 1306 C C . THR A 1 171 ? 11.483 12.956 -16.792 1.00 96.56 171 THR A C 1
ATOM 1308 O O . THR A 1 171 ? 11.680 14.165 -16.892 1.00 96.56 171 THR A O 1
ATOM 1311 N N . GLY A 1 172 ? 10.445 12.393 -17.419 1.00 95.88 172 GLY A N 1
ATOM 1312 C CA . GLY A 1 172 ? 9.536 13.120 -18.320 1.00 95.88 172 GLY A CA 1
ATOM 1313 C C . GLY A 1 172 ? 10.126 13.498 -19.673 1.00 95.88 172 GLY A C 1
ATOM 1314 O O . GLY A 1 172 ? 9.424 14.094 -20.490 1.00 95.88 172 GLY A O 1
ATOM 1315 N N . LEU A 1 173 ? 11.387 13.154 -19.930 1.00 95.44 173 LEU A N 1
ATOM 1316 C CA . LEU A 1 173 ? 12.105 13.506 -21.149 1.00 95.44 173 LEU A CA 1
ATOM 1317 C C . LEU A 1 173 ? 12.380 12.255 -21.991 1.00 95.44 173 LEU A C 1
ATOM 1319 O O . LEU A 1 173 ? 12.597 11.180 -21.439 1.00 95.44 173 LEU A O 1
ATOM 1323 N N . PRO A 1 174 ? 12.399 12.351 -23.331 1.00 96.88 174 PRO A N 1
ATOM 1324 C CA . PRO A 1 174 ? 12.776 11.225 -24.175 1.00 96.88 174 PRO A CA 1
ATOM 1325 C C . PRO A 1 174 ? 14.282 10.911 -24.062 1.00 96.88 174 PRO A C 1
ATOM 1327 O O . PRO A 1 174 ? 15.095 11.829 -23.954 1.00 96.88 174 PRO A O 1
ATOM 1330 N N . PRO A 1 175 ? 14.691 9.636 -24.195 1.00 97.12 175 PRO A N 1
ATOM 1331 C CA . PRO A 1 175 ? 16.101 9.278 -24.321 1.00 97.12 175 PRO A CA 1
ATOM 1332 C C . PRO A 1 175 ? 16.671 9.710 -25.676 1.00 97.12 175 PRO A C 1
ATOM 1334 O O . PRO A 1 175 ? 15.968 9.683 -26.693 1.00 97.12 175 PRO A O 1
ATOM 1337 N N . SER A 1 176 ? 17.972 10.012 -25.714 1.00 96.62 176 SER A N 1
ATOM 1338 C CA . SER A 1 176 ? 18.684 10.250 -26.976 1.00 96.62 176 SER A CA 1
ATOM 1339 C C . SER A 1 176 ? 18.815 8.960 -27.816 1.00 96.62 176 SER A C 1
ATOM 1341 O O . SER A 1 176 ? 18.731 7.848 -27.272 1.00 96.62 176 SER A O 1
ATOM 1343 N N . PRO A 1 177 ? 19.044 9.061 -29.140 1.00 97.25 177 PRO A N 1
ATOM 1344 C CA . PRO A 1 177 ? 19.283 7.896 -29.996 1.00 97.25 177 PRO A CA 1
ATOM 1345 C C . PRO A 1 177 ? 20.466 7.030 -29.534 1.00 97.25 177 PRO A C 1
ATOM 1347 O O . PRO A 1 177 ? 20.383 5.802 -29.571 1.00 97.25 177 PRO A O 1
ATOM 1350 N N . GLU A 1 178 ? 21.535 7.661 -29.048 1.00 97.25 178 GLU A N 1
ATOM 1351 C CA . GLU A 1 178 ? 22.760 7.015 -28.563 1.00 97.25 178 GLU A CA 1
ATOM 1352 C C . GLU A 1 178 ? 22.487 6.262 -27.258 1.00 97.25 178 GLU A C 1
ATOM 1354 O O . GLU A 1 178 ? 22.895 5.110 -27.109 1.00 97.25 178 GLU A O 1
ATOM 1359 N N . ARG A 1 179 ? 21.726 6.877 -26.340 1.00 96.06 179 ARG A N 1
ATOM 1360 C CA . ARG A 1 179 ? 21.275 6.249 -25.088 1.00 96.06 179 ARG A CA 1
ATOM 1361 C C . ARG A 1 179 ? 20.409 5.017 -25.351 1.00 96.06 179 ARG A C 1
ATOM 1363 O O . ARG A 1 179 ? 20.587 4.001 -24.682 1.00 96.06 179 ARG A O 1
ATOM 1370 N N . LEU A 1 180 ? 19.522 5.074 -26.348 1.00 97.25 180 LEU A N 1
ATOM 1371 C CA . LEU A 1 180 ? 18.732 3.914 -26.773 1.00 97.25 180 LEU A CA 1
ATOM 1372 C C . LEU A 1 180 ? 19.605 2.793 -27.346 1.00 97.25 180 LEU A C 1
ATOM 1374 O O . LEU A 1 180 ? 19.432 1.646 -26.946 1.00 97.25 180 LEU A O 1
ATOM 1378 N N . ALA A 1 181 ? 20.549 3.112 -28.234 1.00 97.38 181 ALA A N 1
ATOM 1379 C CA . ALA A 1 181 ? 21.445 2.116 -28.823 1.00 97.38 181 ALA A CA 1
ATOM 1380 C C . ALA A 1 181 ? 22.365 1.462 -27.771 1.00 97.38 181 ALA A C 1
ATOM 1382 O O . ALA A 1 181 ? 22.591 0.250 -27.805 1.00 97.38 181 ALA A O 1
ATOM 1383 N N . ALA A 1 182 ? 22.854 2.243 -26.802 1.00 96.88 182 ALA A N 1
ATOM 1384 C CA . ALA A 1 182 ? 23.631 1.739 -25.673 1.00 96.88 182 ALA A CA 1
ATOM 1385 C C . ALA A 1 182 ? 22.808 0.776 -24.800 1.00 96.88 182 ALA A C 1
ATOM 1387 O O . ALA A 1 182 ? 23.278 -0.322 -24.498 1.00 96.88 182 ALA A O 1
ATOM 1388 N N . PHE A 1 183 ? 21.564 1.136 -24.458 1.00 98.00 183 PHE A N 1
ATOM 1389 C CA . PHE A 1 183 ? 20.673 0.260 -23.694 1.00 98.00 183 PHE A CA 1
ATOM 1390 C C . PHE A 1 183 ? 20.286 -1.013 -24.459 1.00 98.00 183 PHE A C 1
ATOM 1392 O O . PHE A 1 183 ? 20.292 -2.096 -23.880 1.00 98.00 183 PHE A O 1
ATOM 1399 N N . GLU A 1 184 ? 19.988 -0.918 -25.759 1.00 97.94 184 GLU A N 1
ATOM 1400 C CA . GLU A 1 184 ? 19.698 -2.086 -26.604 1.00 97.94 184 GLU A CA 1
ATOM 1401 C C . GLU A 1 184 ? 20.868 -3.078 -26.616 1.00 97.94 184 GLU A C 1
ATOM 1403 O O . GLU A 1 184 ? 20.648 -4.280 -26.477 1.00 97.94 184 GLU A O 1
ATOM 1408 N N . LYS A 1 185 ? 22.109 -2.582 -26.710 1.00 97.88 185 LYS A N 1
ATOM 1409 C CA . LYS A 1 185 ? 23.318 -3.411 -26.610 1.00 97.88 185 LYS A CA 1
ATOM 1410 C C . LYS A 1 185 ? 23.492 -4.013 -25.209 1.00 97.88 185 LYS A C 1
ATOM 1412 O O . LYS A 1 185 ? 23.886 -5.170 -25.102 1.00 97.88 185 LYS A O 1
ATOM 1417 N N . ALA A 1 186 ? 23.191 -3.258 -24.152 1.00 97.69 186 ALA A N 1
ATOM 1418 C CA . ALA A 1 186 ? 23.304 -3.723 -22.771 1.00 97.69 186 ALA A CA 1
ATOM 1419 C C . ALA A 1 186 ? 22.252 -4.802 -22.416 1.00 97.69 186 ALA A C 1
ATOM 1421 O O . ALA A 1 186 ? 22.652 -5.896 -22.028 1.00 97.69 186 ALA A O 1
ATOM 1422 N N . ARG A 1 187 ? 20.940 -4.571 -22.647 1.00 96.94 187 ARG A N 1
ATOM 1423 C CA . ARG A 1 187 ? 19.842 -5.554 -22.411 1.00 96.94 187 ARG A CA 1
ATOM 1424 C C . ARG A 1 187 ? 19.966 -6.796 -23.322 1.00 96.94 187 ARG A C 1
ATOM 1426 O O . ARG A 1 187 ? 19.303 -7.793 -23.066 1.00 96.94 187 ARG A O 1
ATOM 1433 N N . ALA A 1 188 ? 20.815 -6.771 -24.358 1.00 97.00 188 ALA A N 1
ATOM 1434 C CA . ALA A 1 188 ? 21.164 -7.952 -25.159 1.00 97.00 188 ALA A CA 1
ATOM 1435 C C . ALA A 1 188 ? 22.305 -8.806 -24.564 1.00 97.00 188 ALA A C 1
ATOM 1437 O O . ALA A 1 188 ? 22.388 -9.990 -24.881 1.00 97.00 188 ALA A O 1
ATOM 1438 N N . ALA A 1 189 ? 23.179 -8.226 -23.734 1.00 97.25 189 ALA A N 1
ATOM 1439 C CA . ALA A 1 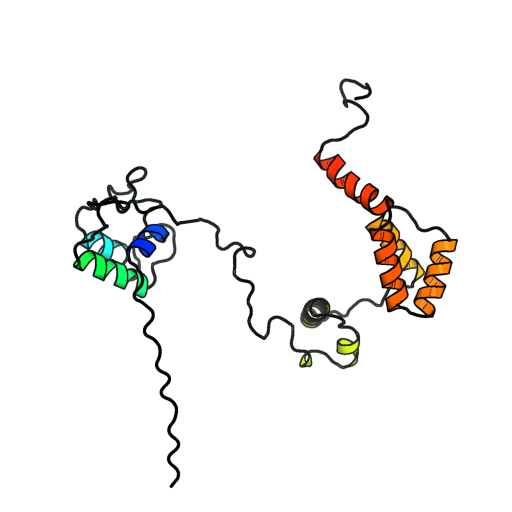189 ? 24.286 -8.930 -23.079 1.00 97.25 189 ALA A CA 1
ATOM 1440 C C . ALA A 1 189 ? 23.921 -9.394 -21.658 1.00 97.25 189 ALA A C 1
ATOM 1442 O O . ALA A 1 189 ? 24.178 -10.538 -21.297 1.00 97.25 189 ALA A O 1
ATOM 1443 N N . ASP A 1 190 ? 23.286 -8.517 -20.882 1.00 97.19 190 ASP A N 1
ATOM 1444 C CA . ASP A 1 190 ? 22.718 -8.804 -19.566 1.00 97.19 190 ASP A CA 1
ATOM 1445 C C . ASP A 1 190 ? 21.369 -8.079 -19.469 1.00 97.19 190 ASP A C 1
ATOM 1447 O O . ASP A 1 190 ? 21.337 -6.871 -19.219 1.00 97.19 190 ASP A O 1
ATOM 1451 N N . PRO A 1 191 ? 20.242 -8.774 -19.703 1.00 94.19 191 PRO A N 1
ATOM 1452 C CA . PRO A 1 191 ? 18.933 -8.155 -19.612 1.00 94.19 191 PRO A CA 1
ATOM 1453 C C . PRO A 1 191 ? 18.700 -7.516 -18.235 1.00 94.19 191 PRO A C 1
ATOM 1455 O O . PRO A 1 191 ? 18.395 -6.323 -18.135 1.00 94.19 191 PRO A O 1
ATOM 1458 N N . GLU A 1 192 ? 18.802 -8.292 -17.161 1.00 92.25 192 GLU A N 1
ATOM 1459 C CA . GLU A 1 192 ? 18.350 -7.858 -15.838 1.00 92.25 192 GLU A CA 1
ATOM 1460 C C . GLU A 1 192 ? 19.275 -6.800 -15.234 1.00 92.25 192 GLU A C 1
ATOM 1462 O O . GLU A 1 192 ? 18.782 -5.779 -14.746 1.00 92.25 192 GLU A O 1
ATOM 1467 N N . GLY A 1 193 ? 20.594 -6.965 -15.368 1.00 96.69 193 GLY A N 1
ATOM 1468 C CA . GLY A 1 193 ? 21.560 -5.954 -14.947 1.00 96.69 193 GLY A CA 1
ATOM 1469 C C . GLY A 1 193 ? 21.426 -4.651 -15.734 1.00 96.69 193 GLY A C 1
ATOM 1470 O O . GLY A 1 193 ? 21.406 -3.583 -15.127 1.00 96.69 193 GLY A O 1
ATOM 1471 N N . ALA A 1 194 ? 21.238 -4.699 -17.060 1.00 97.56 194 ALA A N 1
ATOM 1472 C CA . ALA A 1 194 ? 21.079 -3.483 -17.862 1.00 97.56 194 ALA A CA 1
ATOM 1473 C C . ALA A 1 194 ? 19.788 -2.715 -17.546 1.00 97.56 194 ALA A C 1
ATOM 1475 O O . ALA A 1 194 ? 19.798 -1.484 -17.529 1.00 97.56 194 ALA A O 1
ATOM 1476 N N . TYR A 1 195 ? 18.677 -3.420 -17.297 1.00 96.56 195 TYR A N 1
ATOM 1477 C CA . TYR A 1 195 ? 17.428 -2.780 -16.875 1.00 96.56 195 TYR A CA 1
ATOM 1478 C C . TYR A 1 195 ? 17.592 -2.104 -15.514 1.00 96.56 195 TYR A C 1
ATOM 1480 O O . TYR A 1 195 ? 17.272 -0.925 -15.374 1.00 96.56 195 TYR A O 1
ATOM 1488 N N . ARG A 1 196 ? 18.141 -2.832 -14.534 1.00 96.75 196 ARG A N 1
ATOM 1489 C CA . ARG A 1 196 ? 18.369 -2.318 -13.185 1.00 96.75 196 ARG A CA 1
ATOM 1490 C C . ARG A 1 196 ? 19.306 -1.110 -13.178 1.00 96.75 196 ARG A C 1
ATOM 1492 O O . ARG A 1 196 ? 18.941 -0.087 -12.612 1.00 96.75 196 ARG A O 1
ATOM 1499 N N . ALA A 1 197 ? 20.448 -1.202 -13.858 1.00 98.00 197 ALA A N 1
ATOM 1500 C CA . ALA A 1 197 ? 21.417 -0.115 -13.948 1.00 98.00 197 ALA A CA 1
ATOM 1501 C C . ALA A 1 197 ? 20.814 1.147 -14.585 1.00 98.00 197 ALA A C 1
ATOM 1503 O O . ALA A 1 197 ? 21.083 2.248 -14.118 1.00 98.00 197 ALA A O 1
ATOM 1504 N N . LEU A 1 198 ? 19.956 1.006 -15.608 1.00 98.00 198 LEU A N 1
ATOM 1505 C CA . LEU A 1 198 ? 19.273 2.161 -16.194 1.00 98.00 198 LEU A CA 1
ATOM 1506 C C . LEU A 1 198 ? 18.245 2.782 -15.233 1.00 98.00 198 LEU A C 1
ATOM 1508 O O . LEU A 1 198 ? 18.110 4.001 -15.202 1.00 98.00 198 LEU A O 1
ATOM 1512 N N . VAL A 1 199 ? 17.516 1.972 -14.460 1.00 98.06 199 VAL A N 1
ATOM 1513 C CA . VAL A 1 199 ? 16.584 2.484 -13.441 1.00 98.06 199 VAL A CA 1
ATOM 1514 C C . VAL A 1 199 ? 17.340 3.229 -12.340 1.00 98.06 199 VAL A C 1
ATOM 1516 O O . VAL A 1 199 ? 16.953 4.344 -12.006 1.00 98.06 199 VAL A O 1
ATOM 1519 N N . GLU A 1 200 ? 18.424 2.652 -11.818 1.00 98.31 200 GLU A N 1
ATOM 1520 C CA . GLU A 1 200 ? 19.269 3.278 -10.791 1.00 98.31 200 GLU A CA 1
ATOM 1521 C C . GLU A 1 200 ? 19.858 4.611 -11.303 1.00 98.31 200 GLU A C 1
ATOM 1523 O O . GLU A 1 200 ? 19.662 5.642 -10.666 1.00 98.31 200 GLU A O 1
ATOM 1528 N N . GLU A 1 201 ? 20.433 4.642 -12.513 1.00 97.38 201 GLU A N 1
ATOM 1529 C CA . GLU A 1 201 ? 20.967 5.870 -13.129 1.00 97.38 201 GLU A CA 1
ATOM 1530 C C . GLU A 1 201 ? 19.900 6.968 -13.321 1.00 97.38 201 GLU A C 1
ATOM 1532 O O . GLU A 1 201 ? 20.161 8.149 -13.087 1.00 97.38 201 GLU A O 1
ATOM 1537 N N . LEU A 1 202 ? 18.686 6.603 -13.751 1.00 98.25 202 LEU A N 1
ATOM 1538 C CA . LEU A 1 202 ? 17.603 7.571 -13.946 1.00 98.25 202 LEU A CA 1
ATOM 1539 C C . LEU A 1 202 ? 17.085 8.124 -12.614 1.00 98.25 202 LEU A C 1
ATOM 1541 O O . LEU A 1 202 ? 16.821 9.323 -12.544 1.00 98.25 202 LEU A O 1
ATOM 1545 N N . LEU A 1 203 ? 16.982 7.295 -11.569 1.00 98.00 203 LEU A N 1
ATOM 1546 C CA . LEU A 1 203 ? 16.587 7.720 -10.220 1.00 98.00 203 LEU A CA 1
ATOM 1547 C C . LEU A 1 203 ? 17.630 8.639 -9.564 1.00 98.00 203 LEU A C 1
ATOM 1549 O O . LEU A 1 203 ? 17.257 9.563 -8.843 1.00 98.00 203 LEU A O 1
ATOM 1553 N N . GLU A 1 204 ? 18.919 8.415 -9.829 1.00 97.50 204 GLU A N 1
ATOM 1554 C CA . GLU A 1 204 ? 20.018 9.281 -9.378 1.00 97.50 204 GLU A CA 1
ATOM 1555 C C . GLU A 1 204 ? 20.139 10.584 -10.192 1.00 97.50 204 GLU A C 1
ATOM 1557 O O . GLU A 1 204 ? 20.807 11.530 -9.765 1.00 97.50 204 GLU A O 1
ATOM 1562 N N . SER A 1 205 ? 19.496 10.672 -11.362 1.00 96.50 205 SER A N 1
ATOM 1563 C CA . SER A 1 205 ? 19.595 11.848 -12.229 1.00 96.50 205 SER A CA 1
ATOM 1564 C C . SER A 1 205 ? 18.822 13.068 -11.685 1.00 96.50 205 SER A C 1
ATOM 1566 O O . SER A 1 205 ? 17.704 12.920 -11.181 1.00 96.50 205 SER A O 1
ATOM 1568 N N . PRO A 1 206 ? 19.327 14.307 -11.875 1.00 95.81 206 PRO A N 1
ATOM 1569 C CA . PRO A 1 206 ? 18.588 15.528 -11.528 1.00 95.81 206 PRO A CA 1
ATOM 1570 C C . PRO A 1 206 ? 17.198 15.596 -12.174 1.00 95.81 206 PRO A C 1
ATOM 1572 O O . PRO A 1 206 ? 16.240 16.024 -11.533 1.00 95.81 206 PRO A O 1
ATOM 1575 N N . GLY A 1 207 ? 17.070 15.077 -13.401 1.00 95.44 207 GLY A N 1
ATOM 1576 C CA . GLY A 1 207 ? 15.815 15.028 -14.149 1.00 95.44 207 GLY A CA 1
ATOM 1577 C C . GLY A 1 207 ? 14.699 14.245 -13.449 1.00 95.44 207 GLY A C 1
ATOM 1578 O O . GLY A 1 207 ? 13.532 14.573 -13.641 1.00 95.44 207 GLY A O 1
ATOM 1579 N N . TYR A 1 208 ? 15.018 13.256 -12.604 1.00 97.19 208 TYR A N 1
ATOM 1580 C CA . TYR A 1 208 ? 14.009 12.572 -11.782 1.00 97.19 208 TYR A CA 1
ATOM 1581 C C . TYR A 1 208 ? 13.465 13.486 -10.679 1.00 97.19 208 TYR A C 1
ATOM 1583 O O . TYR A 1 208 ? 12.248 13.613 -10.511 1.00 97.19 208 TYR A O 1
ATOM 1591 N N . GLY A 1 209 ? 14.359 14.190 -9.978 1.00 94.88 209 GLY A N 1
ATOM 1592 C CA . GLY A 1 209 ? 13.984 15.191 -8.979 1.00 94.88 209 GLY A CA 1
ATOM 1593 C C . GLY A 1 209 ? 13.166 16.333 -9.586 1.00 94.88 209 GLY A C 1
ATOM 1594 O O . GLY A 1 209 ? 12.113 16.682 -9.057 1.00 94.88 209 GLY A O 1
ATOM 1595 N N . GLU A 1 210 ? 13.597 16.859 -10.734 1.00 94.44 210 GLU A N 1
ATOM 1596 C CA . GLU A 1 210 ? 12.879 17.882 -11.506 1.00 94.44 210 GLU A CA 1
ATOM 1597 C C . GLU A 1 210 ? 11.490 17.398 -11.946 1.00 94.44 210 GLU A C 1
ATOM 1599 O O . GLU A 1 210 ? 10.501 18.115 -11.778 1.00 94.44 210 GLU A O 1
ATOM 1604 N N . HIS A 1 211 ? 11.382 16.166 -12.458 1.00 95.19 211 HIS A N 1
ATOM 1605 C CA . HIS A 1 211 ? 10.111 15.604 -12.907 1.00 95.19 211 HIS A CA 1
ATOM 1606 C C . HIS A 1 211 ? 9.080 15.523 -11.782 1.00 95.19 211 HIS A C 1
ATOM 1608 O O . HIS A 1 211 ? 7.941 15.964 -11.972 1.00 95.19 211 HIS A O 1
ATOM 1614 N N . TRP A 1 212 ? 9.492 14.991 -10.626 1.00 92.94 212 TRP A N 1
ATOM 1615 C CA . TRP A 1 212 ? 8.652 14.835 -9.439 1.00 92.94 212 TRP A CA 1
ATOM 1616 C C . TRP A 1 212 ? 8.361 16.153 -8.726 1.00 92.94 212 TRP A C 1
ATOM 1618 O O . TRP A 1 212 ? 7.265 16.320 -8.188 1.00 92.94 212 TRP A O 1
ATOM 1628 N N . ALA A 1 213 ? 9.290 17.113 -8.753 1.00 92.12 213 ALA A N 1
ATOM 1629 C CA . ALA A 1 213 ? 9.076 18.436 -8.176 1.00 92.12 213 ALA A CA 1
ATOM 1630 C C . ALA A 1 213 ? 7.854 19.134 -8.790 1.00 92.12 213 ALA A C 1
ATOM 1632 O O . ALA A 1 213 ? 7.101 19.768 -8.056 1.00 92.12 213 ALA A O 1
ATOM 1633 N N . ARG A 1 214 ? 7.580 18.955 -10.092 1.00 88.19 214 ARG A N 1
ATOM 1634 C CA . ARG A 1 214 ? 6.396 19.541 -10.758 1.00 88.19 214 ARG A CA 1
ATOM 1635 C C . ARG A 1 214 ? 5.080 19.180 -10.064 1.00 88.19 214 ARG A C 1
ATOM 1637 O O . ARG A 1 214 ? 4.259 20.063 -9.851 1.00 88.19 214 ARG A O 1
ATOM 1644 N N . HIS A 1 215 ? 4.910 17.931 -9.627 1.00 88.12 215 HIS A N 1
ATOM 1645 C CA . HIS A 1 215 ? 3.706 17.511 -8.898 1.00 88.12 215 HIS A CA 1
ATOM 1646 C C . HIS A 1 215 ? 3.541 18.249 -7.559 1.00 88.12 215 HIS A C 1
ATOM 1648 O O . HIS A 1 215 ? 2.422 18.548 -7.146 1.00 88.12 215 HIS A O 1
ATOM 1654 N N . TRP A 1 216 ? 4.647 18.594 -6.896 1.00 89.50 216 TRP A N 1
ATOM 1655 C CA . TRP A 1 216 ? 4.630 19.422 -5.687 1.00 89.50 216 TRP A CA 1
ATOM 1656 C C . TRP A 1 216 ? 4.427 20.909 -5.988 1.00 89.50 216 TRP A C 1
ATOM 1658 O O . TRP A 1 216 ? 3.747 21.589 -5.222 1.00 89.50 216 TRP A O 1
ATOM 1668 N N . LEU A 1 217 ? 4.959 21.409 -7.105 1.00 87.38 217 LEU A N 1
ATOM 1669 C CA . LEU A 1 217 ? 4.740 22.776 -7.582 1.00 87.38 217 LEU A CA 1
ATOM 1670 C C . LEU A 1 217 ? 3.259 23.022 -7.926 1.00 87.38 217 LEU A C 1
ATOM 1672 O O . LEU A 1 217 ? 2.722 24.061 -7.539 1.00 87.38 217 LEU A O 1
ATOM 1676 N N . ASP A 1 218 ? 2.576 22.045 -8.534 1.00 84.19 218 ASP A N 1
ATOM 1677 C CA . ASP A 1 218 ? 1.125 22.078 -8.770 1.00 84.19 218 ASP A CA 1
ATOM 1678 C C . ASP A 1 218 ? 0.345 22.209 -7.444 1.00 84.19 218 ASP A C 1
ATOM 1680 O O . ASP A 1 218 ? -0.502 23.094 -7.289 1.00 84.19 218 ASP A O 1
ATOM 1684 N N . VAL A 1 219 ? 0.672 21.376 -6.444 1.00 86.81 219 VAL A N 1
ATOM 1685 C CA . VAL A 1 219 ? 0.057 21.418 -5.100 1.00 86.81 219 VAL A CA 1
ATOM 1686 C C . VAL A 1 219 ? 0.337 22.749 -4.391 1.00 86.81 219 VAL A C 1
ATOM 1688 O O . VAL A 1 219 ? -0.562 23.325 -3.775 1.00 86.81 219 VAL A O 1
ATOM 1691 N N . ALA A 1 220 ? 1.556 23.275 -4.517 1.00 86.62 220 ALA A N 1
ATOM 1692 C CA . ALA A 1 220 ? 1.963 24.565 -3.965 1.00 86.62 220 ALA A CA 1
ATOM 1693 C C . ALA A 1 220 ? 1.366 25.776 -4.710 1.00 86.62 220 ALA A C 1
ATOM 1695 O O . ALA A 1 220 ? 1.570 26.913 -4.279 1.00 86.62 220 ALA A O 1
ATOM 1696 N N . ARG A 1 221 ? 0.637 25.560 -5.819 1.00 81.50 221 ARG A N 1
ATOM 1697 C CA . ARG A 1 221 ? 0.154 26.615 -6.732 1.00 81.50 221 ARG A CA 1
ATOM 1698 C C . ARG A 1 221 ? 1.287 27.548 -7.166 1.00 81.50 221 ARG A C 1
ATOM 1700 O O . ARG A 1 221 ? 1.157 28.783 -7.165 1.00 81.50 221 ARG A O 1
ATOM 1707 N N . TYR A 1 222 ? 2.424 26.939 -7.485 1.00 78.19 222 TYR A N 1
ATOM 1708 C CA . TYR A 1 222 ? 3.535 27.628 -8.107 1.00 78.19 222 TYR A CA 1
ATOM 1709 C C . TYR A 1 222 ? 3.125 28.105 -9.500 1.00 78.19 222 TYR A C 1
ATOM 1711 O O . TYR A 1 222 ? 2.381 27.443 -10.220 1.00 78.19 222 TYR A O 1
ATOM 1719 N N . GLY A 1 223 ? 3.605 29.284 -9.863 1.00 74.19 223 GLY A N 1
ATOM 1720 C CA . GLY A 1 223 ? 3.378 29.894 -11.157 1.00 74.19 223 GLY A CA 1
ATOM 1721 C C . GLY A 1 223 ? 4.324 31.072 -11.302 1.00 74.19 223 GLY A C 1
ATOM 1722 O O . GLY A 1 223 ? 4.516 31.823 -10.344 1.00 74.19 223 GLY A O 1
ATOM 1723 N N . GLU A 1 224 ? 4.895 31.215 -12.495 1.00 69.50 224 GLU A N 1
ATOM 1724 C CA . GLU A 1 224 ? 5.877 32.254 -12.844 1.00 69.50 224 GLU A CA 1
ATOM 1725 C C . GLU A 1 224 ? 5.334 33.684 -12.658 1.00 69.50 224 GLU A C 1
ATOM 1727 O O . GLU A 1 224 ? 6.092 34.640 -12.502 1.00 69.50 224 GLU A O 1
ATOM 1732 N N . THR A 1 225 ? 4.007 33.845 -12.657 1.00 67.06 225 THR A N 1
ATOM 1733 C CA . THR A 1 225 ? 3.328 35.135 -12.500 1.00 67.06 225 THR A CA 1
ATOM 1734 C C . THR A 1 225 ? 2.244 35.065 -11.424 1.00 67.06 225 THR A C 1
ATOM 1736 O O . THR A 1 225 ? 1.833 33.992 -10.967 1.00 67.06 225 THR A O 1
ATOM 1739 N N . HIS 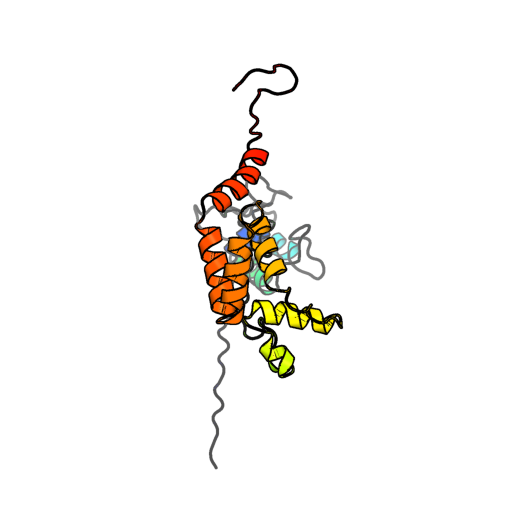A 1 226 ? 1.754 36.221 -10.972 1.00 64.06 226 HIS A N 1
ATOM 1740 C CA . HIS A 1 226 ? 0.674 36.275 -9.978 1.00 64.06 226 HIS A CA 1
ATOM 1741 C C . HIS A 1 226 ? -0.690 35.765 -10.487 1.00 64.06 226 HIS A C 1
ATOM 1743 O O . HIS A 1 226 ? -1.582 35.545 -9.667 1.00 64.06 226 HIS A O 1
ATOM 1749 N N . GLY A 1 227 ? -0.838 35.520 -11.793 1.00 65.56 227 GLY A N 1
ATOM 1750 C CA . GLY A 1 227 ? -2.075 35.043 -12.408 1.00 65.56 227 GLY A CA 1
ATOM 1751 C C . GLY A 1 227 ? -3.138 36.134 -12.603 1.00 65.56 227 GLY A C 1
ATOM 1752 O O . GLY A 1 227 ? -3.074 37.200 -11.994 1.00 65.56 227 GLY A O 1
ATOM 1753 N N . TYR A 1 228 ? -4.087 35.820 -13.493 1.00 52.94 228 TYR A N 1
ATOM 1754 C CA . TYR A 1 228 ? -5.284 36.541 -13.982 1.00 52.94 228 TYR A CA 1
ATOM 1755 C C . TYR A 1 228 ? -5.375 38.080 -13.849 1.00 52.94 228 TYR A C 1
ATOM 1757 O O . TYR A 1 228 ? -5.548 38.746 -14.863 1.00 52.94 228 TYR A O 1
ATOM 1765 N N . ASP A 1 229 ? -5.254 38.659 -12.651 1.00 50.34 229 ASP A N 1
ATOM 1766 C CA . ASP A 1 229 ? -5.380 40.109 -12.429 1.00 50.34 229 ASP A CA 1
ATOM 1767 C C . ASP A 1 229 ? -4.063 40.891 -12.589 1.00 50.34 229 ASP A C 1
ATOM 1769 O O . ASP A 1 229 ? -4.096 42.110 -12.788 1.00 50.34 229 ASP A O 1
ATOM 1773 N N . LYS A 1 230 ? -2.890 40.248 -12.455 1.00 54.91 230 LYS A N 1
ATOM 1774 C CA . LYS A 1 230 ? -1.579 40.922 -12.570 1.00 54.91 230 LYS A CA 1
ATOM 1775 C C . LYS A 1 230 ? -0.526 40.030 -13.218 1.00 54.91 230 LYS A C 1
ATOM 1777 O O . LYS A 1 230 ? 0.065 39.175 -12.562 1.00 54.91 230 LYS A O 1
ATOM 1782 N N . ASP A 1 231 ? -0.207 40.327 -14.474 1.00 58.72 231 ASP A N 1
ATOM 1783 C CA . ASP A 1 231 ? 0.937 39.740 -15.173 1.00 58.72 231 ASP A CA 1
ATOM 1784 C C . ASP A 1 231 ? 2.243 40.419 -14.718 1.00 58.72 231 ASP A C 1
ATOM 1786 O O . ASP A 1 231 ? 2.787 41.323 -15.353 1.00 58.72 231 ASP A O 1
ATOM 1790 N N . LYS A 1 232 ? 2.673 40.066 -13.503 1.00 61.91 232 LYS A N 1
ATOM 1791 C CA . LYS A 1 232 ? 3.927 40.505 -12.884 1.00 61.91 232 LYS A CA 1
ATOM 1792 C C . LYS A 1 232 ? 4.703 39.284 -12.375 1.00 61.91 232 LYS A C 1
ATOM 1794 O O . LYS A 1 232 ? 4.048 38.365 -11.869 1.00 61.91 232 LYS A O 1
ATOM 1799 N N . PRO A 1 233 ? 6.049 39.291 -12.456 1.00 59.34 233 PRO A N 1
ATOM 1800 C CA . PRO A 1 233 ? 6.888 38.292 -11.795 1.00 59.34 233 PRO A CA 1
ATOM 1801 C C . PRO A 1 233 ? 6.629 38.263 -10.285 1.00 59.34 233 PRO A C 1
ATOM 1803 O O . PRO A 1 233 ? 6.330 39.313 -9.705 1.00 59.34 233 PRO A O 1
ATOM 1806 N N . ARG A 1 234 ? 6.743 37.074 -9.682 1.00 58.25 234 ARG A N 1
ATOM 1807 C CA . ARG A 1 234 ? 6.741 36.883 -8.221 1.00 58.25 234 ARG A CA 1
ATOM 1808 C C . ARG A 1 234 ? 8.103 37.186 -7.593 1.00 58.25 234 ARG A C 1
ATOM 1810 O O . ARG A 1 234 ? 9.120 37.023 -8.298 1.00 58.25 234 ARG A O 1
#

Secondary structure (DSSP, 8-state):
-----------PPPPPP-HHHHHHHHTTTTBSSSSBGGG-B-SBSSPB-S-HHHHHHHT-SSS-S-STTSPPPPHHHHHHHHHHHHTT----TTPBPP----TTTT-TTTSPP--STTSSPPGGGS-HHHHTT--SHHHHHHHHHHHHTT--PPPPPPHHHHHHHHHHHHHSSPPPHHHHHHHHHHHHH-HHHHHHHHHHHHHHSHHHHHHHHHHHHHHTT--SB--TT---B-

pLDDT: mean 85.56, std 15.84, range [34.22, 98.31]

Foldseek 3Di:
DDDDDDDPPPPDPPDQDALLVLCLAFPCVQPDPVRNPPVFHLFAPPTDDPALVVVLQQQDDPDHVPPPPDDGDDPSNSVNSVVCSVVPSDDPHPGGRHRPHDPPCPPPVNPPDPPDPPPQPDCVVDDPVLVVQDPDSVSSVVQVVCVVVVHDDDDDDQQLVLQQCLCCVQQVDGDDPVRSVVLNVVCVVPVVVSSVVSNVVSNPDVSNVVVVVVVVCVVVVPDQAPDDPDRDGD